Protein AF-A4RWF0-F1 (afdb_monomer_lite)

Sequence (351 aa):
MNAHFIAEAVSRDDGLDPRQSLPMLMEFSRNVYDTAQE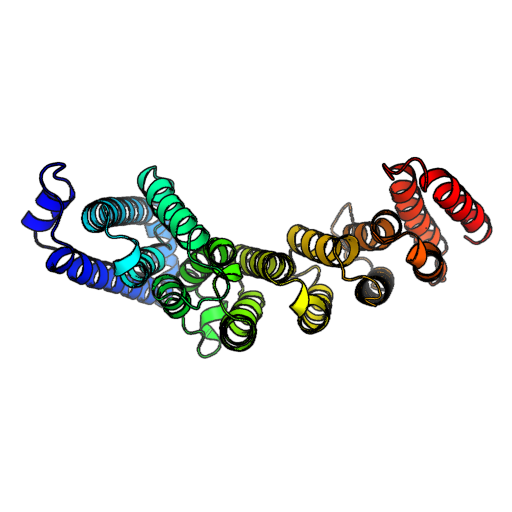LAASECAGWTDTLDNSVVRAARANIYDFALITLKNALRGRLEAHVGDAMFVLSHLEFARSTSLEYAQVLGALATLLNSLPSSSDAPAAMAFLASLPELAGDAWRGDKILGARMHLILRLLPFALSKFTTPRIIVDVCPYVRRCCDHEAKHVVKAAHVAYVGIFHARPELNGQLFPDYLRMSLERYPASTPLEPLVAAVGLVTKFGEAGSELALFVARELSEKVKNMDAAPPTMSSEDPPVEPLRRLLFQLVTLVDFPLIPVIQDILEDAVLDSSDPFTRARRHETLAYTVMRCPDYARKPMMVDWVMQMNSKL

Structure (mmCIF, N/CA/C/O backbone):
data_AF-A4RWF0-F1
#
_entry.id   AF-A4RWF0-F1
#
loop_
_atom_site.group_PDB
_atom_site.id
_atom_site.type_symbol
_atom_site.label_atom_id
_atom_site.label_alt_id
_atom_site.label_comp_id
_atom_site.label_asym_id
_atom_site.label_entity_id
_atom_site.label_seq_id
_atom_site.pdbx_PDB_ins_code
_atom_site.Cartn_x
_atom_site.Cartn_y
_atom_site.Cartn_z
_atom_site.occupancy
_atom_site.B_iso_or_equiv
_atom_site.auth_seq_id
_atom_site.auth_comp_id
_atom_site.auth_asym_id
_atom_site.auth_atom_id
_atom_site.pdbx_PDB_model_num
ATOM 1 N N . MET A 1 1 ? -27.246 4.134 25.830 1.00 54.12 1 MET A N 1
ATOM 2 C CA . MET A 1 1 ? -26.224 4.397 26.870 1.00 54.12 1 MET A CA 1
ATOM 3 C C . MET A 1 1 ? -26.884 5.054 28.071 1.00 54.12 1 MET A C 1
ATOM 5 O O . MET A 1 1 ? -27.782 5.861 27.873 1.00 54.12 1 MET A O 1
ATOM 9 N N . ASN A 1 2 ? -26.464 4.712 29.290 1.00 63.03 2 ASN A N 1
ATOM 10 C CA . ASN A 1 2 ? -26.948 5.356 30.515 1.00 63.03 2 ASN A CA 1
ATOM 11 C C . ASN A 1 2 ? -26.327 6.766 30.644 1.00 63.03 2 ASN A C 1
ATOM 13 O O . ASN A 1 2 ? -25.132 6.924 30.406 1.00 63.03 2 ASN A O 1
ATOM 17 N N . ALA A 1 3 ? -27.110 7.783 31.019 1.00 58.69 3 ALA A N 1
ATOM 18 C CA . ALA A 1 3 ? -26.632 9.158 31.213 1.00 58.69 3 ALA A CA 1
ATOM 19 C C . ALA A 1 3 ? -25.490 9.253 32.244 1.00 58.69 3 ALA A C 1
ATOM 21 O O . ALA A 1 3 ? -24.599 10.086 32.103 1.00 58.69 3 ALA A O 1
ATOM 22 N N . HIS A 1 4 ? -25.478 8.351 33.228 1.00 57.31 4 HIS A N 1
ATOM 23 C CA . HIS A 1 4 ? -24.397 8.236 34.205 1.00 57.31 4 HIS A CA 1
ATOM 24 C C . HIS A 1 4 ? -23.052 7.869 33.555 1.00 57.31 4 HIS A C 1
ATOM 26 O O . HIS A 1 4 ? -22.050 8.519 33.823 1.00 57.31 4 HIS A O 1
ATOM 32 N N . PHE A 1 5 ? -23.054 6.922 32.611 1.00 61.38 5 PHE A N 1
ATOM 33 C CA . PHE A 1 5 ? -21.858 6.516 31.865 1.00 61.38 5 PHE A CA 1
ATOM 34 C C . PHE A 1 5 ? -21.297 7.654 31.004 1.00 61.38 5 PHE A C 1
ATOM 36 O O . PHE A 1 5 ? -20.090 7.839 30.913 1.00 61.38 5 PHE A O 1
ATOM 43 N N . ILE A 1 6 ? -22.178 8.449 30.389 1.00 64.00 6 ILE A N 1
ATOM 44 C CA . ILE A 1 6 ? -21.774 9.620 29.599 1.00 64.00 6 ILE A CA 1
ATOM 45 C C . ILE A 1 6 ? -21.130 10.676 30.507 1.00 64.00 6 ILE A C 1
ATOM 47 O O . ILE A 1 6 ? -20.107 11.252 30.145 1.00 64.00 6 ILE A O 1
ATOM 51 N N . ALA A 1 7 ? -21.698 10.906 31.694 1.00 60.44 7 ALA A N 1
ATOM 52 C CA . ALA A 1 7 ? -21.148 11.838 32.672 1.00 60.44 7 ALA A CA 1
ATOM 53 C C . ALA A 1 7 ? -19.778 11.381 33.207 1.00 60.44 7 ALA A C 1
ATOM 55 O O . ALA A 1 7 ? -18.863 12.197 33.285 1.00 60.44 7 ALA A O 1
ATOM 56 N N . GLU A 1 8 ? -19.601 10.090 33.500 1.00 63.09 8 GLU A N 1
ATOM 57 C CA . GLU A 1 8 ? -18.313 9.521 33.927 1.00 63.09 8 GLU A CA 1
ATOM 58 C C . GLU A 1 8 ? -17.267 9.497 32.804 1.00 63.09 8 GLU A C 1
ATOM 60 O O . GLU A 1 8 ? -16.093 9.746 33.048 1.00 63.09 8 GLU A O 1
ATOM 65 N N . ALA A 1 9 ? -17.667 9.257 31.555 1.00 60.50 9 ALA A N 1
ATOM 66 C CA . ALA A 1 9 ? -16.738 9.262 30.427 1.00 60.50 9 ALA A CA 1
ATOM 67 C C . ALA A 1 9 ? -16.171 10.651 30.108 1.00 60.50 9 ALA A C 1
ATOM 69 O O . ALA A 1 9 ? -15.030 10.765 29.651 1.00 60.50 9 ALA A O 1
ATOM 70 N N . VAL A 1 10 ? -16.962 11.699 30.353 1.00 62.75 10 VAL A N 1
ATOM 71 C CA . VAL A 1 10 ? -16.575 13.105 30.152 1.00 62.75 10 VAL A CA 1
ATOM 72 C C . VAL A 1 10 ? -15.931 13.702 31.413 1.00 62.75 10 VAL A C 1
ATOM 74 O O . VAL A 1 10 ? -15.168 14.669 31.318 1.00 62.75 10 VAL A O 1
ATOM 77 N N . SER A 1 11 ? -16.188 13.112 32.584 1.00 60.22 11 SER A N 1
ATOM 78 C CA . SER A 1 11 ? -15.495 13.410 33.836 1.00 60.22 11 SER A CA 1
ATOM 79 C C . SER A 1 11 ? -13.989 13.182 33.677 1.00 60.22 11 SER A C 1
ATOM 81 O O . SER A 1 11 ? -13.536 12.136 33.218 1.00 60.22 11 SER A O 1
ATOM 83 N N . ARG A 1 12 ? -13.184 14.185 34.044 1.00 56.16 12 ARG A N 1
ATOM 84 C CA . ARG A 1 12 ? -11.718 14.051 34.134 1.00 56.16 12 ARG A CA 1
ATOM 85 C C . ARG A 1 12 ? -11.269 13.416 35.456 1.00 56.16 12 ARG A C 1
ATOM 87 O O . ARG A 1 12 ? -10.069 13.182 35.612 1.00 56.16 12 ARG A O 1
ATOM 94 N N . ASP A 1 13 ? -12.211 13.160 36.361 1.00 52.38 13 ASP A N 1
ATOM 95 C CA . ASP A 1 13 ? -11.983 12.561 37.670 1.00 52.38 13 ASP A CA 1
ATOM 96 C C . ASP A 1 13 ? -12.231 11.051 37.608 1.00 52.38 13 ASP A C 1
ATOM 98 O O . ASP A 1 13 ? -13.265 10.611 37.109 1.00 52.38 13 ASP A O 1
ATOM 102 N N . ASP A 1 14 ? -11.240 10.310 38.114 1.00 55.34 14 ASP A N 1
ATOM 103 C CA . ASP A 1 14 ? -11.127 8.855 38.249 1.00 55.34 14 ASP A CA 1
ATOM 104 C C . ASP A 1 14 ? -11.286 8.012 36.967 1.00 55.34 14 ASP A C 1
ATOM 106 O O . ASP A 1 14 ? -12.270 8.041 36.236 1.00 55.34 14 ASP A O 1
ATOM 110 N N . GLY A 1 15 ? -10.242 7.236 36.654 1.00 60.69 15 GLY A N 1
ATOM 111 C CA 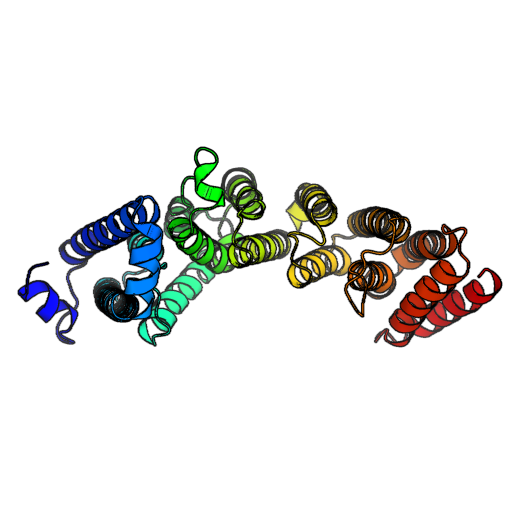. GLY A 1 15 ? -10.168 6.451 35.424 1.00 60.69 15 GLY A CA 1
ATOM 112 C C . GLY A 1 15 ? -11.278 5.407 35.347 1.00 60.69 15 GLY A C 1
ATOM 113 O O . GLY A 1 15 ? -11.301 4.490 36.165 1.00 60.69 15 GLY A O 1
ATOM 114 N N . LEU A 1 16 ? -12.135 5.520 34.326 1.00 71.19 16 LEU A N 1
ATOM 115 C CA . LEU A 1 16 ? -13.157 4.528 33.984 1.00 71.19 16 LEU A CA 1
ATOM 116 C C . LEU A 1 16 ? -12.616 3.095 34.132 1.00 71.19 16 LEU A C 1
ATOM 118 O O . LEU A 1 16 ? -11.546 2.762 33.600 1.00 71.19 16 LEU A O 1
ATOM 122 N N . ASP A 1 17 ? -13.364 2.241 34.835 1.00 77.50 17 ASP A N 1
ATOM 123 C CA . ASP A 1 17 ? -13.051 0.815 34.931 1.00 77.50 17 ASP A CA 1
ATOM 124 C C . ASP A 1 17 ? -13.183 0.183 33.530 1.00 77.50 17 ASP A C 1
ATOM 126 O O . ASP A 1 17 ? -14.288 0.153 32.972 1.00 77.50 17 ASP A O 1
ATOM 130 N N . PRO A 1 18 ? -12.095 -0.334 32.923 1.00 75.19 18 PRO A N 1
ATOM 131 C CA . PRO A 1 18 ? -12.136 -0.953 31.601 1.00 75.19 18 PRO A CA 1
ATOM 132 C C . PRO A 1 18 ? -13.072 -2.150 31.558 1.00 75.19 18 PRO A C 1
ATOM 134 O O . PRO A 1 18 ? -13.682 -2.402 30.524 1.00 75.19 18 PRO A O 1
ATOM 137 N N . ARG A 1 19 ? -13.212 -2.874 32.679 1.00 78.38 19 ARG A N 1
ATOM 138 C CA . ARG A 1 19 ? -14.051 -4.077 32.759 1.00 78.38 19 ARG A CA 1
ATOM 139 C C . ARG A 1 19 ? -15.526 -3.770 32.535 1.00 78.38 19 ARG A C 1
ATOM 141 O O . ARG A 1 19 ? -16.262 -4.654 32.115 1.00 78.38 19 ARG A O 1
ATOM 148 N N . GLN A 1 20 ? -15.942 -2.538 32.807 1.00 81.94 20 GLN A N 1
ATOM 149 C CA . GLN A 1 20 ? -17.312 -2.078 32.600 1.00 81.94 20 GLN A CA 1
ATOM 150 C C . GLN A 1 20 ? -17.423 -1.240 31.324 1.00 81.94 20 GLN A C 1
ATOM 152 O O . GLN A 1 20 ? -18.323 -1.447 30.513 1.00 81.94 20 GLN A O 1
ATOM 157 N N . SER A 1 21 ? -16.474 -0.326 31.111 1.00 83.19 21 SER A N 1
ATOM 158 C CA . SER A 1 21 ? -16.543 0.650 30.022 1.00 83.19 21 SER A CA 1
ATOM 159 C C . SER A 1 21 ? -16.225 0.080 28.639 1.00 83.19 21 SER A C 1
ATOM 161 O O . SER A 1 21 ? -16.908 0.445 27.682 1.00 83.19 21 SER A O 1
ATOM 163 N N . LEU A 1 22 ? -15.246 -0.826 28.502 1.00 87.94 22 LEU A N 1
ATOM 164 C CA . LEU A 1 22 ? -14.882 -1.383 27.193 1.00 87.94 22 LEU A CA 1
ATOM 165 C C . LEU A 1 22 ? -15.998 -2.254 26.594 1.00 87.94 22 LEU A C 1
ATOM 167 O O . LEU A 1 22 ? -16.346 -2.002 25.442 1.00 87.94 22 LEU A O 1
ATOM 171 N N . PRO A 1 23 ? -16.635 -3.192 27.328 1.00 90.81 23 PRO A N 1
ATOM 172 C CA . PRO A 1 23 ? -17.747 -3.968 26.776 1.00 90.81 23 PRO A CA 1
ATOM 173 C C . PRO A 1 23 ? -18.909 -3.090 26.297 1.00 90.81 23 PRO A C 1
ATOM 175 O O . PRO A 1 23 ? -19.413 -3.292 25.193 1.00 90.81 23 PRO A O 1
ATOM 178 N N . MET A 1 24 ? -19.285 -2.071 27.081 1.00 87.81 24 MET A N 1
ATOM 179 C CA . MET A 1 24 ? -20.331 -1.117 26.693 1.00 87.81 24 MET A CA 1
ATOM 180 C C . MET A 1 24 ? -19.950 -0.338 25.432 1.00 87.81 24 MET A C 1
ATOM 182 O O . MET A 1 24 ? -20.788 -0.114 24.559 1.00 87.81 24 MET A O 1
ATOM 186 N N . LEU A 1 25 ? -18.687 0.076 25.325 1.00 90.50 25 LEU A N 1
ATOM 187 C CA . LEU A 1 25 ? -18.201 0.827 24.176 1.00 90.50 25 LEU A CA 1
ATOM 188 C C . LEU A 1 25 ? -18.106 -0.040 22.912 1.00 90.50 25 LEU A C 1
ATOM 190 O O . LEU A 1 25 ? -18.381 0.453 21.821 1.00 90.50 25 LEU A O 1
ATOM 194 N N . MET A 1 26 ? -17.765 -1.322 23.051 1.00 92.94 26 MET A N 1
ATOM 195 C CA . MET A 1 26 ? -17.778 -2.295 21.956 1.00 92.94 26 MET A CA 1
ATOM 196 C C . MET A 1 26 ? -19.200 -2.593 21.468 1.00 92.94 26 MET A C 1
ATOM 198 O O . MET A 1 26 ? -19.439 -2.668 20.267 1.00 92.94 26 MET A O 1
ATOM 202 N N . GLU A 1 27 ? -20.163 -2.750 22.376 1.00 92.75 27 GLU A N 1
ATOM 203 C CA . GLU A 1 27 ? -21.570 -2.911 21.995 1.00 92.75 27 GLU A CA 1
ATOM 204 C C . GLU A 1 27 ? -22.087 -1.659 21.276 1.00 92.75 27 GLU A C 1
ATOM 206 O O . GLU A 1 27 ? -22.710 -1.747 20.218 1.00 92.75 27 GLU A O 1
ATOM 211 N N . PHE A 1 28 ? -21.761 -0.479 21.808 1.00 90.75 28 PHE A N 1
ATOM 212 C CA . PHE A 1 28 ? -22.093 0.793 21.182 1.00 90.75 28 PHE A CA 1
ATOM 213 C C . PHE A 1 28 ? -21.500 0.920 19.772 1.00 90.75 28 PHE A C 1
ATOM 215 O O . PHE A 1 28 ? -22.230 1.245 18.836 1.00 90.75 28 PHE A O 1
ATOM 222 N N . SER A 1 29 ? -20.203 0.645 19.602 1.00 92.50 29 SER A N 1
ATOM 223 C CA . SER A 1 29 ? -19.538 0.761 18.302 1.00 92.50 29 SER A CA 1
ATOM 224 C C . SER A 1 29 ? -20.084 -0.230 17.278 1.00 92.50 29 SER A C 1
ATOM 226 O O . SER A 1 29 ? -20.274 0.148 16.122 1.00 92.50 29 SER A O 1
ATOM 228 N N . ARG A 1 30 ? -20.413 -1.457 17.702 1.00 94.38 30 ARG A N 1
ATOM 229 C CA . ARG A 1 30 ? -21.086 -2.453 16.861 1.00 94.38 30 ARG A CA 1
ATOM 230 C C . ARG A 1 30 ? -22.447 -1.956 16.385 1.00 94.38 30 ARG A C 1
ATOM 232 O O . ARG A 1 30 ? -22.674 -1.911 15.186 1.00 94.38 30 ARG A O 1
ATOM 239 N N . ASN A 1 31 ? -23.306 -1.500 17.295 1.00 91.19 31 ASN A N 1
ATOM 240 C CA . ASN A 1 31 ? -24.644 -1.024 16.933 1.00 91.19 31 ASN A CA 1
ATOM 241 C C . ASN A 1 31 ? -24.587 0.156 15.949 1.00 91.19 31 ASN A C 1
ATOM 243 O O . ASN A 1 31 ? -25.370 0.220 15.001 1.00 91.19 31 ASN A O 1
ATOM 247 N N . VAL A 1 32 ? -23.645 1.084 16.150 1.00 89.56 32 VAL A N 1
ATOM 248 C CA . VAL A 1 32 ? -23.427 2.220 15.240 1.00 89.56 32 VAL A CA 1
ATOM 249 C C . VAL A 1 32 ? -22.948 1.749 13.862 1.00 89.56 32 VAL A C 1
ATOM 251 O O . VAL A 1 32 ? -23.418 2.268 12.848 1.00 89.56 32 VAL A O 1
ATOM 254 N N . TYR A 1 33 ? -22.044 0.770 13.818 1.00 91.56 33 TYR A N 1
ATOM 255 C CA . TYR A 1 33 ? -21.554 0.175 12.578 1.00 91.56 33 TYR A CA 1
ATOM 256 C C . TYR A 1 33 ? -22.657 -0.563 11.812 1.00 91.56 33 TYR A C 1
ATOM 258 O O . TYR A 1 33 ? -22.850 -0.293 10.628 1.00 91.56 33 TYR A O 1
ATOM 266 N N . ASP A 1 34 ? -23.406 -1.438 12.484 1.00 91.12 34 ASP A N 1
ATOM 267 C CA . ASP A 1 34 ? -24.480 -2.234 11.879 1.00 91.12 34 ASP A CA 1
ATOM 268 C C . ASP A 1 34 ? -25.581 -1.319 11.328 1.00 91.12 34 ASP A C 1
ATOM 270 O O . ASP A 1 34 ? -25.998 -1.461 10.182 1.00 91.12 34 ASP A O 1
ATOM 274 N N . THR A 1 35 ? -25.947 -0.273 12.078 1.00 87.81 35 THR A N 1
ATOM 275 C CA . THR A 1 35 ? -26.882 0.757 11.596 1.00 87.81 35 THR A CA 1
ATOM 276 C C . THR A 1 35 ? -26.350 1.454 10.338 1.00 87.81 35 THR A C 1
ATOM 278 O O . THR A 1 35 ? -27.098 1.717 9.399 1.00 87.81 35 THR A O 1
ATOM 281 N N . ALA A 1 36 ? -25.055 1.785 10.289 1.00 86.75 36 ALA A N 1
ATOM 282 C CA . ALA A 1 36 ? -24.465 2.430 9.117 1.00 86.75 36 ALA A CA 1
ATOM 283 C C . ALA A 1 36 ? -24.435 1.503 7.892 1.00 86.75 36 ALA A C 1
ATOM 285 O O . ALA A 1 36 ? -24.678 1.972 6.779 1.00 86.75 36 ALA A O 1
ATOM 286 N N . GLN A 1 37 ? -24.177 0.212 8.102 1.00 87.25 37 GLN A N 1
ATOM 287 C CA . GLN A 1 37 ? -24.236 -0.827 7.074 1.00 87.25 37 GLN A CA 1
ATOM 288 C C . GLN A 1 37 ? -25.649 -0.992 6.509 1.00 87.25 37 GLN A C 1
ATOM 290 O O . GLN A 1 37 ? -25.837 -0.935 5.295 1.00 87.25 37 GLN A O 1
ATOM 295 N N . GLU A 1 38 ? -26.658 -1.108 7.374 1.00 85.69 38 GLU A N 1
ATOM 296 C CA . GLU A 1 38 ? -28.062 -1.219 6.962 1.00 85.69 38 GLU A CA 1
ATOM 297 C C . GLU A 1 38 ? -28.516 -0.004 6.147 1.00 85.69 38 GLU A C 1
ATOM 299 O O . GLU A 1 38 ? -29.129 -0.149 5.088 1.00 85.69 38 GLU A O 1
ATOM 304 N N . LEU A 1 39 ? -28.166 1.204 6.600 1.00 82.00 39 LEU A N 1
ATOM 305 C CA . LEU A 1 39 ? -28.493 2.434 5.880 1.00 82.00 39 LEU A CA 1
ATOM 306 C C . LEU A 1 39 ? -27.828 2.478 4.499 1.00 82.00 39 LEU A C 1
ATOM 308 O O . LEU A 1 39 ? -28.476 2.886 3.534 1.00 82.00 39 LEU A O 1
ATOM 312 N N . ALA A 1 40 ? -26.573 2.029 4.393 1.00 79.38 40 ALA A N 1
ATOM 313 C CA . ALA A 1 40 ? -25.837 1.976 3.131 1.00 79.38 40 ALA A CA 1
ATOM 314 C C . ALA A 1 40 ? -26.376 0.913 2.157 1.00 79.38 40 ALA A C 1
ATOM 316 O O . ALA A 1 40 ? -26.304 1.114 0.946 1.00 79.38 40 ALA A O 1
ATOM 317 N N . ALA A 1 41 ? -26.922 -0.192 2.671 1.00 77.00 41 ALA A N 1
ATOM 318 C CA . ALA A 1 41 ? -27.497 -1.277 1.875 1.00 77.00 41 ALA A CA 1
ATOM 319 C C . ALA A 1 41 ? -28.963 -1.036 1.459 1.00 77.00 41 ALA A C 1
ATOM 321 O O . ALA A 1 41 ? -29.475 -1.729 0.580 1.00 77.00 41 ALA A O 1
ATOM 322 N N . SER A 1 42 ? -29.656 -0.087 2.094 1.00 66.88 42 SER A N 1
ATOM 323 C CA . SER A 1 42 ? -31.085 0.155 1.870 1.00 66.88 42 SER A CA 1
ATOM 324 C C . SER A 1 42 ? -31.395 0.875 0.548 1.00 66.88 42 SER A C 1
ATOM 326 O O . SER A 1 42 ? -30.610 1.684 0.054 1.00 66.88 42 SER A O 1
ATOM 328 N N . GLU A 1 43 ? -32.614 0.685 0.029 1.00 62.81 43 GLU A N 1
ATOM 329 C CA . GLU A 1 43 ? -33.167 1.462 -1.101 1.00 62.81 43 GLU A CA 1
ATOM 330 C C . GLU A 1 43 ? -33.183 2.985 -0.834 1.00 62.81 43 GLU A C 1
ATOM 332 O O . GLU A 1 43 ? -33.283 3.793 -1.759 1.00 62.81 43 GLU A O 1
ATOM 337 N N . CYS A 1 44 ? -33.033 3.394 0.431 1.00 59.69 44 CYS A N 1
ATOM 338 C CA . CYS A 1 44 ? -32.976 4.784 0.871 1.00 59.69 44 CYS A CA 1
ATOM 339 C C . CYS A 1 44 ? -31.583 5.430 0.739 1.00 59.69 44 CYS A C 1
ATOM 341 O O . CYS A 1 44 ? -31.456 6.604 1.098 1.00 59.69 44 CYS A O 1
ATOM 343 N N . ALA A 1 45 ? -30.572 4.725 0.206 1.00 66.25 45 ALA A N 1
ATOM 344 C CA . ALA A 1 45 ? -29.184 5.194 0.081 1.00 66.25 45 ALA A CA 1
ATOM 345 C C . ALA A 1 45 ? -29.062 6.633 -0.475 1.00 66.25 45 ALA A C 1
ATOM 347 O O . ALA A 1 45 ? -28.306 7.458 0.045 1.00 66.25 45 ALA A O 1
ATOM 348 N N . GLY A 1 46 ? -29.871 6.980 -1.485 1.00 64.94 46 GLY A N 1
ATOM 349 C CA . GLY A 1 46 ? -29.867 8.319 -2.089 1.00 64.94 46 GLY A CA 1
ATOM 350 C C . GLY A 1 46 ? -30.395 9.433 -1.171 1.00 64.94 46 GLY A C 1
ATOM 351 O O . GLY A 1 46 ? -29.880 10.555 -1.182 1.00 64.94 46 GLY A O 1
ATOM 352 N N . TRP A 1 47 ? -31.394 9.146 -0.329 1.00 62.19 47 TRP A N 1
ATOM 353 C CA . TRP A 1 47 ? -31.896 10.126 0.641 1.00 62.19 47 TRP A CA 1
ATOM 354 C C . TRP A 1 47 ? -30.982 10.218 1.866 1.00 62.19 47 TRP A C 1
ATOM 356 O O . TRP A 1 47 ? -30.739 11.319 2.366 1.00 62.19 47 TRP A O 1
ATOM 366 N N . THR A 1 48 ? -30.393 9.097 2.295 1.00 60.88 48 THR A N 1
ATOM 367 C CA . THR A 1 48 ? -29.383 9.089 3.360 1.00 60.88 48 THR A CA 1
ATOM 368 C C . THR A 1 48 ? -28.137 9.871 2.975 1.00 60.88 48 THR A C 1
ATOM 370 O O . THR A 1 48 ? -27.658 10.617 3.816 1.00 60.88 48 THR A O 1
ATOM 373 N N . ASP A 1 49 ? -27.667 9.819 1.724 1.00 66.12 49 ASP A N 1
ATOM 374 C CA . ASP A 1 49 ? -26.541 10.653 1.265 1.00 66.12 49 ASP A CA 1
ATOM 375 C C . ASP A 1 49 ? -26.860 12.157 1.377 1.00 66.12 49 ASP A C 1
ATOM 377 O O . ASP A 1 49 ? -26.000 12.978 1.712 1.00 66.12 49 ASP A O 1
ATOM 381 N N . THR A 1 50 ? -28.120 12.532 1.149 1.00 61.12 50 THR A N 1
ATOM 382 C CA . THR A 1 50 ? -28.584 13.922 1.270 1.00 61.12 50 THR A CA 1
ATOM 383 C C . THR A 1 50 ? -28.639 14.366 2.739 1.00 61.12 50 THR A C 1
ATOM 385 O O . THR A 1 50 ? -28.128 15.433 3.082 1.00 61.12 50 THR A O 1
ATOM 388 N N . LEU A 1 51 ? -29.182 13.521 3.623 1.00 61.34 51 LEU A N 1
ATOM 389 C CA . LEU A 1 51 ? -29.216 13.722 5.082 1.00 61.34 51 LEU A CA 1
ATOM 390 C C . LEU A 1 51 ? -27.820 13.707 5.730 1.00 61.34 51 LEU A C 1
ATOM 392 O O . LEU A 1 51 ? -27.565 14.440 6.694 1.00 61.34 51 LEU A O 1
ATOM 396 N N . ASP A 1 52 ? -26.909 12.893 5.197 1.00 65.81 52 ASP A N 1
ATOM 397 C CA . ASP A 1 52 ? -25.522 12.789 5.651 1.00 65.81 52 ASP A CA 1
ATOM 398 C C . ASP A 1 52 ? -24.759 14.084 5.413 1.00 65.81 52 ASP A C 1
ATOM 400 O O . ASP A 1 52 ? -24.008 14.530 6.279 1.00 65.81 52 ASP A O 1
ATOM 404 N N . ASN A 1 53 ? -25.035 14.768 4.304 1.00 61.12 53 ASN A N 1
ATOM 405 C CA . ASN A 1 53 ? -24.431 16.062 4.017 1.00 61.12 53 ASN A CA 1
ATOM 406 C C . ASN A 1 53 ? -24.962 17.214 4.888 1.00 61.12 53 ASN A C 1
ATOM 408 O O . ASN A 1 53 ? -24.231 18.187 5.072 1.00 61.12 53 ASN A O 1
ATOM 412 N N . SER A 1 54 ? -26.181 17.128 5.437 1.00 60.97 54 SER A N 1
ATOM 413 C CA . SER A 1 54 ? -26.814 18.248 6.152 1.00 60.97 54 SER A CA 1
ATOM 414 C C . SER A 1 54 ? -26.775 18.159 7.682 1.00 60.97 54 SER A C 1
ATOM 416 O O . SER A 1 54 ? -26.670 19.195 8.333 1.00 60.97 54 SER A O 1
ATOM 418 N N . VAL A 1 55 ? -26.895 16.964 8.279 1.00 64.06 55 VAL A N 1
ATOM 419 C CA . VAL A 1 55 ? -27.049 16.808 9.748 1.00 64.06 55 VAL A CA 1
ATOM 420 C C . VAL A 1 55 ? -26.311 15.582 10.291 1.00 64.06 55 VAL A C 1
ATOM 422 O O . VAL A 1 55 ? -25.664 15.656 11.3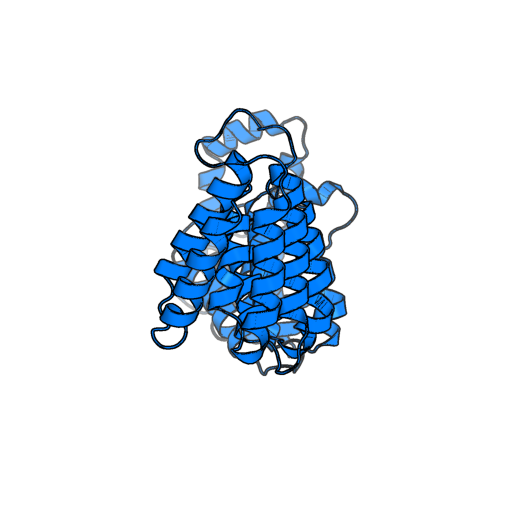39 1.00 64.06 55 VAL A O 1
ATOM 425 N N . VAL A 1 56 ? -26.372 14.448 9.588 1.00 69.38 56 VAL A N 1
ATOM 426 C CA . VAL A 1 56 ? -25.923 13.162 10.147 1.00 69.38 56 VAL A CA 1
ATOM 427 C C . VAL A 1 56 ? -24.395 13.083 10.263 1.00 69.38 56 VAL A C 1
ATOM 429 O O . VAL A 1 56 ? -23.901 12.541 11.251 1.00 69.38 56 VAL A O 1
ATOM 432 N N . ARG A 1 57 ? -23.623 13.721 9.371 1.00 69.94 57 ARG A N 1
ATOM 433 C CA . ARG A 1 57 ? -22.151 13.769 9.477 1.00 69.94 57 ARG A CA 1
ATOM 434 C C . ARG A 1 57 ? -21.655 14.469 10.745 1.00 69.94 57 ARG A C 1
ATOM 436 O O . ARG A 1 57 ? -20.722 13.982 11.377 1.00 69.94 57 ARG A O 1
ATOM 443 N N . ALA A 1 58 ? -22.284 15.575 11.148 1.00 72.12 58 ALA A N 1
ATOM 444 C CA . ALA A 1 58 ? -21.913 16.283 12.377 1.00 72.12 58 ALA A CA 1
ATOM 445 C C . ALA A 1 58 ? -22.242 15.449 13.627 1.00 72.12 58 ALA A C 1
ATOM 447 O O . ALA A 1 58 ? -21.437 15.361 14.552 1.00 72.12 58 ALA A O 1
ATOM 448 N N . ALA A 1 59 ? -23.396 14.774 13.631 1.00 75.19 59 ALA A N 1
ATOM 449 C CA . ALA A 1 59 ? -23.765 13.858 14.707 1.00 75.19 59 ALA A CA 1
ATOM 450 C C . ALA A 1 59 ? -22.810 12.651 14.796 1.00 75.19 59 ALA A C 1
ATOM 452 O O . ALA A 1 59 ? -22.393 12.284 15.893 1.00 75.19 59 ALA A O 1
ATOM 453 N N . ARG A 1 60 ? -22.413 12.076 13.651 1.00 78.88 60 ARG A N 1
ATOM 454 C CA . ARG A 1 60 ? -21.427 10.986 13.558 1.00 78.88 60 ARG A CA 1
ATOM 455 C C . ARG A 1 60 ? -20.067 11.392 14.123 1.00 78.88 60 ARG A C 1
ATOM 457 O O . ARG A 1 60 ? -19.512 10.644 14.918 1.00 78.88 60 ARG A O 1
ATOM 464 N N . ALA A 1 61 ? -19.580 12.587 13.788 1.00 79.50 61 ALA A N 1
ATOM 465 C CA . ALA A 1 61 ? -18.334 13.117 14.341 1.00 79.50 61 ALA A CA 1
ATOM 466 C C . ALA A 1 61 ? -18.394 13.256 15.874 1.00 79.50 61 ALA A C 1
ATOM 468 O O . ALA A 1 61 ? -17.490 12.797 16.564 1.00 79.50 61 ALA A O 1
ATOM 469 N N . ASN A 1 62 ? -19.493 13.786 16.423 1.00 83.12 62 ASN A N 1
ATOM 470 C CA . ASN A 1 62 ? -19.665 13.894 17.877 1.00 83.12 62 ASN A CA 1
ATOM 471 C C . ASN A 1 62 ? -19.718 12.521 18.567 1.00 83.12 62 ASN A C 1
ATOM 473 O O . ASN A 1 62 ? -19.146 12.342 19.641 1.00 83.12 62 ASN A O 1
ATOM 477 N N . ILE A 1 63 ? -20.395 11.545 17.950 1.00 84.19 63 ILE A N 1
ATOM 478 C CA . ILE A 1 63 ? -20.421 10.150 18.415 1.00 84.19 63 ILE A CA 1
ATOM 479 C C . ILE A 1 63 ? -19.005 9.564 18.429 1.00 84.19 63 ILE A C 1
ATOM 481 O O . ILE A 1 63 ? -18.617 8.907 19.397 1.00 84.19 63 ILE A O 1
ATOM 485 N N . TYR A 1 64 ? -18.235 9.821 17.372 1.00 85.88 64 TYR A N 1
ATOM 486 C CA . TYR A 1 64 ? -16.861 9.362 17.253 1.00 85.88 64 TYR A CA 1
ATOM 487 C C . TYR A 1 64 ? -15.961 9.959 18.336 1.00 85.88 64 TYR A C 1
ATOM 489 O O . TYR A 1 64 ? -15.274 9.223 19.041 1.00 85.88 64 TYR A O 1
ATOM 497 N N . ASP A 1 65 ? -16.021 11.275 18.531 1.00 85.44 65 ASP A N 1
ATOM 498 C CA . ASP A 1 65 ? -15.215 11.970 19.534 1.00 85.44 65 ASP A CA 1
ATOM 499 C C . ASP A 1 65 ? -15.572 11.528 20.957 1.00 85.44 65 ASP A C 1
ATOM 501 O O . ASP A 1 65 ? -14.679 11.261 21.764 1.00 85.44 65 ASP A O 1
ATOM 505 N N . PHE A 1 66 ? -16.861 11.334 21.255 1.00 85.69 66 PHE A N 1
ATOM 506 C CA . PHE A 1 66 ? -17.290 10.750 22.526 1.00 85.69 66 PHE A CA 1
ATOM 507 C C . PHE A 1 66 ? -16.685 9.354 22.748 1.00 85.69 66 PHE A C 1
ATOM 509 O O . PHE A 1 66 ? -16.145 9.068 23.824 1.00 85.69 66 PHE A O 1
ATOM 516 N N . ALA A 1 67 ? -16.737 8.488 21.732 1.00 88.12 67 ALA A N 1
ATOM 517 C CA . ALA A 1 67 ? -16.173 7.147 21.818 1.00 88.12 67 ALA A CA 1
ATOM 518 C C . ALA A 1 67 ? -14.652 7.183 22.030 1.00 88.12 67 ALA A C 1
ATOM 520 O O . ALA A 1 67 ? -14.139 6.434 22.859 1.00 88.12 67 ALA A O 1
ATOM 521 N N . LEU A 1 68 ? -13.935 8.083 21.352 1.00 88.50 68 LEU A N 1
ATOM 522 C CA . LEU A 1 68 ? -12.489 8.250 21.503 1.00 88.50 68 LEU A CA 1
ATOM 523 C C . LEU A 1 68 ? -12.087 8.731 22.898 1.00 88.50 68 LEU A C 1
ATOM 525 O O . LEU A 1 68 ? -11.134 8.197 23.468 1.00 88.50 68 LEU A O 1
ATOM 529 N N . ILE A 1 69 ? -12.802 9.709 23.462 1.00 86.75 69 ILE A N 1
ATOM 530 C CA . ILE A 1 69 ? -12.558 10.203 24.827 1.00 86.75 69 ILE A CA 1
ATOM 531 C C . ILE A 1 69 ? -12.751 9.064 25.830 1.00 86.75 69 ILE A C 1
ATOM 533 O O . ILE A 1 69 ? -11.866 8.797 26.647 1.00 86.75 69 ILE A O 1
ATOM 537 N N . THR A 1 70 ? -13.873 8.350 25.713 1.00 85.06 70 THR A N 1
ATOM 538 C CA . THR A 1 70 ? -14.205 7.205 26.569 1.00 85.06 70 THR A CA 1
ATOM 539 C C . THR A 1 70 ? -13.134 6.120 26.467 1.00 85.06 70 THR A C 1
ATOM 541 O O . THR A 1 70 ? -12.619 5.650 27.483 1.00 85.06 70 THR A O 1
ATOM 544 N N . LEU A 1 71 ? -12.741 5.768 25.239 1.00 87.94 71 LEU A N 1
ATOM 545 C CA . LEU A 1 71 ? -11.727 4.757 24.965 1.00 87.94 71 LEU A CA 1
ATOM 546 C C . LEU A 1 71 ? -10.376 5.149 25.569 1.00 87.94 71 LEU A C 1
ATOM 548 O O . LEU A 1 71 ? -9.751 4.363 26.276 1.00 87.94 71 LEU A O 1
ATOM 552 N N . LYS A 1 72 ? -9.932 6.385 25.337 1.00 87.50 72 LYS A N 1
ATOM 553 C CA . LYS A 1 72 ? -8.675 6.911 25.876 1.00 87.50 72 LYS A CA 1
ATOM 554 C C . LYS A 1 72 ? -8.650 6.864 27.406 1.00 87.50 72 LYS A C 1
ATOM 556 O O . LYS A 1 72 ? -7.632 6.473 27.981 1.00 87.50 72 LYS A O 1
ATOM 561 N N . ASN A 1 73 ? -9.747 7.246 28.058 1.00 84.56 73 ASN A N 1
ATOM 562 C CA . ASN A 1 73 ? -9.856 7.230 29.516 1.00 84.56 73 ASN A CA 1
ATOM 563 C C . ASN A 1 73 ? -9.832 5.796 30.067 1.00 84.56 73 ASN A C 1
ATOM 565 O O . ASN A 1 73 ? -9.087 5.523 31.011 1.00 84.56 73 ASN A O 1
ATOM 569 N N . ALA A 1 74 ? -10.545 4.862 29.430 1.00 84.38 74 ALA A N 1
ATOM 570 C CA . ALA A 1 74 ? -10.516 3.447 29.795 1.00 84.38 74 ALA A CA 1
ATOM 571 C C . ALA A 1 74 ? -9.107 2.837 29.629 1.00 84.38 74 ALA A C 1
ATOM 573 O O . ALA A 1 74 ? -8.607 2.139 30.512 1.00 84.38 74 ALA A O 1
ATOM 574 N N . LEU A 1 75 ? -8.403 3.152 28.540 1.00 85.94 75 LEU A N 1
ATOM 575 C CA . LEU A 1 75 ? -7.118 2.530 28.194 1.00 85.94 75 LEU A CA 1
ATOM 576 C C . LEU A 1 75 ? -5.891 3.135 28.891 1.00 85.94 75 LEU A C 1
ATOM 578 O O . LEU A 1 75 ? -4.775 2.653 28.675 1.00 85.94 75 LEU A O 1
ATOM 582 N N . ARG A 1 76 ? -6.047 4.175 29.719 1.00 84.56 76 ARG A N 1
ATOM 583 C CA . ARG A 1 76 ? -4.925 4.894 30.344 1.00 84.56 76 ARG A CA 1
ATOM 584 C C . ARG A 1 76 ? -3.987 3.931 31.094 1.00 84.56 76 ARG A C 1
ATOM 586 O O . ARG A 1 76 ? -4.370 3.334 32.095 1.00 84.56 76 ARG A O 1
ATOM 593 N N . GLY A 1 77 ? -2.763 3.770 30.579 1.00 82.44 77 GLY A N 1
ATOM 594 C CA . GLY A 1 77 ? -1.731 2.873 31.128 1.00 82.44 77 GLY A CA 1
ATOM 595 C C . GLY A 1 77 ? -1.961 1.370 30.904 1.00 82.44 77 GLY A C 1
ATOM 596 O O . GLY A 1 77 ? -1.205 0.563 31.432 1.00 82.44 77 GLY A O 1
ATOM 597 N N . ARG A 1 78 ? -2.994 0.983 30.146 1.00 88.94 78 ARG A N 1
ATOM 598 C CA . ARG A 1 78 ? -3.448 -0.412 29.973 1.00 88.94 78 ARG A CA 1
ATOM 599 C C . ARG A 1 78 ? -3.628 -0.816 28.506 1.00 88.94 78 ARG A C 1
ATOM 601 O O . ARG A 1 78 ? -4.186 -1.872 28.227 1.00 88.94 78 ARG A O 1
ATOM 608 N N . LEU A 1 79 ? -3.159 0.015 27.572 1.00 90.06 79 LEU A N 1
ATOM 609 C CA . LEU A 1 79 ? -3.368 -0.170 26.133 1.00 90.06 79 LEU A CA 1
ATOM 610 C C . LEU A 1 79 ? -2.892 -1.539 25.632 1.00 90.06 79 LEU A C 1
ATOM 612 O O . LEU A 1 79 ? -3.605 -2.175 24.870 1.00 90.06 79 LEU A O 1
ATOM 616 N N . GLU A 1 80 ? -1.730 -2.012 26.089 1.00 91.31 80 GLU A N 1
ATOM 617 C CA . GLU A 1 80 ? -1.158 -3.293 25.651 1.00 91.31 80 GLU A CA 1
ATOM 618 C C . GLU A 1 80 ? -2.058 -4.496 25.960 1.00 91.31 80 GLU A C 1
ATOM 620 O O . GLU A 1 80 ? -2.227 -5.374 25.117 1.00 91.31 80 GLU A O 1
ATOM 625 N N . ALA A 1 81 ? -2.702 -4.502 27.128 1.00 91.50 81 ALA A N 1
ATOM 626 C CA . ALA A 1 81 ? -3.615 -5.572 27.528 1.00 91.50 81 ALA A CA 1
ATOM 627 C C . ALA A 1 81 ? -4.948 -5.550 26.755 1.00 91.50 81 ALA A C 1
ATOM 629 O O . ALA A 1 81 ? -5.645 -6.559 26.714 1.00 91.50 81 ALA A O 1
ATOM 630 N N . HIS A 1 82 ? -5.291 -4.415 26.141 1.00 93.19 82 HIS A N 1
ATOM 631 C CA . HIS A 1 82 ? -6.594 -4.152 25.527 1.00 93.19 82 HIS A CA 1
ATOM 632 C C . HIS A 1 82 ? -6.480 -3.700 24.063 1.00 93.19 82 HIS A C 1
ATOM 634 O O . HIS A 1 82 ? -7.358 -3.004 23.553 1.00 93.19 82 HIS A O 1
ATOM 640 N N . VAL A 1 83 ? -5.407 -4.087 23.359 1.00 93.94 83 VAL A N 1
ATOM 641 C CA . VAL A 1 83 ? -5.219 -3.723 21.941 1.00 93.94 83 VAL A CA 1
ATOM 642 C C . VAL A 1 83 ? -6.382 -4.210 21.085 1.00 93.94 83 VAL A C 1
ATOM 644 O O . VAL A 1 83 ? -6.871 -3.450 20.257 1.00 93.94 83 VAL A O 1
ATOM 647 N N . GLY A 1 84 ? -6.854 -5.442 21.303 1.00 94.00 84 GLY A N 1
ATOM 648 C CA . GLY A 1 84 ? -7.992 -5.997 20.564 1.00 94.00 84 GLY A CA 1
ATOM 649 C C . GLY A 1 84 ? -9.266 -5.170 20.750 1.00 94.00 84 GLY A C 1
ATOM 650 O O . GLY A 1 84 ? -9.892 -4.783 19.767 1.00 94.00 84 GLY A O 1
ATOM 651 N N . ASP A 1 85 ? -9.599 -4.814 21.993 1.00 94.25 85 ASP A N 1
ATOM 652 C CA . ASP A 1 85 ? -10.777 -3.995 22.313 1.00 94.25 85 ASP A CA 1
ATOM 653 C C . ASP A 1 85 ? -10.662 -2.592 21.698 1.00 94.25 85 ASP A C 1
ATOM 655 O O . ASP A 1 85 ? -11.610 -2.075 21.101 1.00 94.25 85 ASP A O 1
ATOM 659 N N . ALA A 1 86 ? -9.472 -1.987 21.784 1.00 93.56 86 ALA A N 1
ATOM 660 C CA . ALA A 1 86 ? -9.188 -0.683 21.195 1.00 93.56 86 ALA A CA 1
ATOM 661 C C . ALA A 1 86 ? -9.341 -0.702 19.669 1.00 93.56 86 ALA A C 1
ATOM 663 O O . ALA A 1 86 ? -10.024 0.151 19.100 1.00 93.56 86 ALA A O 1
ATOM 664 N N . MET A 1 87 ? -8.746 -1.697 19.008 1.00 95.31 87 MET A N 1
ATOM 665 C CA . MET A 1 87 ? -8.851 -1.886 17.562 1.00 95.31 87 MET A CA 1
ATOM 666 C C . MET A 1 87 ? -10.286 -2.180 17.130 1.00 95.31 87 MET A C 1
ATOM 668 O O . MET A 1 87 ? -10.728 -1.665 16.098 1.00 95.31 87 MET A O 1
ATOM 672 N N . PHE A 1 88 ? -11.035 -2.951 17.921 1.00 95.25 88 PHE A N 1
ATOM 673 C CA . PHE A 1 88 ? -12.448 -3.207 17.680 1.00 95.25 88 PHE A CA 1
ATOM 674 C C . PHE A 1 88 ? -13.233 -1.894 17.672 1.00 95.25 88 PHE A C 1
ATOM 676 O O . PHE A 1 88 ? -13.855 -1.571 16.661 1.00 95.25 88 PHE A O 1
ATOM 683 N N . VAL A 1 89 ? -13.165 -1.103 18.746 1.00 93.69 89 VAL A N 1
ATOM 684 C CA . VAL A 1 89 ? -13.915 0.158 18.856 1.00 93.69 89 VAL A CA 1
ATOM 685 C C . VAL A 1 89 ? -13.534 1.137 17.746 1.00 93.69 89 VAL A C 1
ATOM 687 O O . VAL A 1 89 ? -14.419 1.669 17.077 1.00 93.69 89 VAL A O 1
ATOM 690 N N . LEU A 1 90 ? -12.235 1.351 17.524 1.00 93.31 90 LEU A N 1
ATOM 691 C CA . LEU A 1 90 ? -11.753 2.319 16.537 1.00 93.31 90 LEU A CA 1
ATOM 692 C C . LEU A 1 90 ? -12.149 1.940 15.119 1.00 93.31 90 LEU A C 1
ATOM 694 O O . LEU A 1 90 ? -12.679 2.771 14.390 1.00 93.31 90 LEU A O 1
ATOM 698 N N . SER A 1 91 ? -11.922 0.684 14.730 1.00 94.00 91 SER A N 1
ATOM 699 C CA . SER A 1 91 ? -12.239 0.255 13.372 1.00 94.00 91 SER A CA 1
ATOM 700 C C . SER A 1 91 ? -13.739 0.373 13.099 1.00 94.00 91 SER A C 1
ATOM 702 O O . SER A 1 91 ? -14.114 0.991 12.104 1.00 94.00 91 SER A O 1
ATOM 704 N N . HIS A 1 92 ? -14.607 -0.114 13.992 1.00 93.50 92 HIS A N 1
ATOM 705 C CA . HIS A 1 92 ? -16.063 -0.073 13.791 1.00 93.50 92 HIS A CA 1
ATOM 706 C C . HIS A 1 92 ? -16.631 1.348 13.702 1.00 93.50 92 HIS A C 1
ATOM 708 O O . HIS A 1 92 ? -17.724 1.529 13.177 1.00 93.50 92 HIS A O 1
ATOM 714 N N . LEU A 1 93 ? -15.891 2.362 14.148 1.00 92.31 93 LEU A N 1
ATOM 715 C CA . LEU A 1 93 ? -16.315 3.753 14.054 1.00 92.31 93 LEU A CA 1
ATOM 716 C C . LEU A 1 93 ? -15.500 4.593 13.054 1.00 92.31 93 LEU A C 1
ATOM 718 O O . LEU A 1 93 ? -15.816 5.763 12.861 1.00 92.31 93 LEU A O 1
ATOM 722 N N . GLU A 1 94 ? -14.501 4.030 12.365 1.00 92.69 94 GLU A N 1
ATOM 723 C CA . GLU A 1 94 ? -13.612 4.790 11.464 1.00 92.69 94 GLU A CA 1
ATOM 724 C C . GLU A 1 94 ? -14.377 5.465 10.309 1.00 92.69 94 GLU A C 1
ATOM 726 O O . GLU A 1 94 ? -13.970 6.518 9.819 1.00 92.69 94 GLU A O 1
ATOM 731 N N . PHE A 1 95 ? -15.520 4.914 9.884 1.00 89.69 95 PHE A N 1
ATOM 732 C CA . PHE A 1 95 ? -16.372 5.545 8.866 1.00 89.69 95 PHE A CA 1
ATOM 733 C C . PHE A 1 95 ? -16.922 6.912 9.318 1.00 89.69 95 PHE A C 1
ATOM 735 O O . PHE A 1 95 ? -17.201 7.774 8.487 1.00 89.69 95 PHE A O 1
ATOM 742 N N . ALA A 1 96 ? -17.063 7.110 10.631 1.00 87.56 96 ALA A N 1
ATOM 743 C CA . ALA A 1 96 ? -17.538 8.332 11.269 1.00 87.56 96 ALA A CA 1
ATOM 744 C C . ALA A 1 96 ? -16.391 9.273 11.679 1.00 87.56 96 ALA A C 1
ATOM 746 O O . ALA A 1 96 ? -16.642 10.267 12.363 1.00 87.56 96 ALA A O 1
ATOM 747 N N . ARG A 1 97 ? -15.145 8.969 11.281 1.00 85.31 97 ARG A N 1
ATOM 748 C CA . ARG A 1 97 ? -13.956 9.681 11.757 1.00 85.31 97 ARG A CA 1
ATOM 749 C C . ARG A 1 97 ? -14.062 11.196 11.584 1.00 85.31 97 ARG A C 1
ATOM 751 O O . ARG A 1 97 ? -14.370 11.705 10.504 1.00 85.31 97 ARG A O 1
ATOM 758 N N . SER A 1 98 ? -13.697 11.907 12.639 1.00 80.44 98 SER A N 1
ATOM 759 C CA . SER A 1 98 ? -13.428 13.340 12.636 1.00 80.44 98 SER A CA 1
ATOM 760 C C . SER A 1 98 ? -11.924 13.572 12.798 1.00 80.44 98 SER A C 1
ATOM 762 O O . SER A 1 98 ? -11.189 12.753 13.356 1.00 80.44 98 SER A O 1
ATOM 764 N N . THR A 1 99 ? -11.424 14.690 12.276 1.00 79.62 99 THR A N 1
ATOM 765 C CA . THR A 1 99 ? -10.047 15.121 12.540 1.00 79.62 99 THR A CA 1
ATOM 766 C C . THR A 1 99 ? -9.994 15.826 13.894 1.00 79.62 99 THR A C 1
ATOM 768 O O . THR A 1 99 ? -9.995 17.055 13.947 1.00 79.62 99 THR A O 1
ATOM 771 N N . SER A 1 100 ? -9.985 15.050 14.978 1.00 84.12 100 SER A N 1
ATOM 772 C CA . SER A 1 100 ? -9.868 15.544 16.354 1.00 84.12 100 SER A CA 1
ATOM 773 C C . SER A 1 100 ? -8.490 15.266 16.962 1.00 84.12 100 SER A C 1
ATOM 775 O O . SER A 1 100 ? -7.716 14.429 16.481 1.00 84.12 100 SER A O 1
ATOM 777 N N . LEU A 1 101 ? -8.163 15.996 18.033 1.00 85.88 101 LEU A N 1
ATOM 778 C CA . LEU A 1 101 ? -6.929 15.783 18.792 1.00 85.88 101 LEU A CA 1
ATOM 779 C C . LEU A 1 101 ? -6.921 14.385 19.425 1.00 85.88 101 LEU A C 1
ATOM 781 O O . LEU A 1 101 ? -5.892 13.710 19.447 1.00 85.88 101 LEU A O 1
ATOM 785 N N . GLU A 1 102 ? -8.076 13.946 19.907 1.00 86.00 102 GLU A N 1
ATOM 786 C CA . GLU A 1 102 ? -8.307 12.646 20.521 1.00 86.00 102 GLU A CA 1
ATOM 787 C C . GLU A 1 102 ? -8.004 11.515 19.538 1.00 86.00 102 GLU A C 1
ATOM 789 O O . GLU A 1 102 ? -7.284 10.580 19.895 1.00 86.00 102 GLU A O 1
ATOM 794 N N . TYR A 1 103 ? -8.462 11.634 18.287 1.00 88.12 103 TYR A N 1
ATOM 795 C CA . TYR A 1 103 ? -8.166 10.656 17.240 1.00 88.12 103 TYR A CA 1
ATOM 796 C C . TYR A 1 103 ? -6.658 10.519 17.019 1.00 88.12 103 TYR A C 1
ATOM 798 O O . TYR A 1 103 ? -6.118 9.411 17.036 1.00 88.12 103 TYR A O 1
ATOM 806 N N . ALA A 1 104 ? -5.959 11.649 16.868 1.00 89.12 104 ALA A N 1
ATOM 807 C CA . ALA A 1 104 ? -4.513 11.656 16.667 1.00 89.12 104 ALA A CA 1
ATOM 808 C C . ALA A 1 104 ? -3.759 11.037 17.856 1.00 89.12 104 ALA A C 1
ATOM 810 O O . ALA A 1 104 ? -2.806 10.282 17.658 1.00 89.12 104 ALA A O 1
ATOM 811 N N . GLN A 1 105 ? -4.199 11.313 19.087 1.00 89.56 105 GLN A N 1
ATOM 812 C CA . GLN A 1 105 ? -3.594 10.764 20.301 1.00 89.56 105 GLN A CA 1
ATOM 813 C C . GLN A 1 105 ? -3.788 9.251 20.418 1.00 89.56 105 GLN A C 1
ATOM 815 O O . GLN A 1 105 ? -2.824 8.542 20.705 1.00 89.56 105 GLN A O 1
ATOM 820 N N . VAL A 1 106 ? -5.003 8.745 20.187 1.00 90.00 106 VAL A N 1
ATOM 821 C CA . VAL A 1 106 ? -5.285 7.304 20.275 1.00 90.00 106 VAL A CA 1
ATOM 822 C C . VAL A 1 106 ? -4.544 6.543 19.176 1.00 90.00 106 VAL A C 1
ATOM 824 O O . VAL A 1 106 ? -3.877 5.546 19.459 1.00 90.00 106 VAL A O 1
ATOM 827 N N . LEU A 1 107 ? -4.583 7.044 17.938 1.00 91.69 107 LEU A N 1
ATOM 828 C CA . LEU A 1 107 ? -3.878 6.424 16.818 1.00 91.69 107 LEU A CA 1
ATOM 829 C C . LEU A 1 107 ? -2.357 6.439 17.027 1.00 91.69 107 LEU A C 1
ATOM 831 O O . LEU A 1 107 ? -1.687 5.436 16.785 1.00 91.69 107 LEU A O 1
ATOM 835 N N . GLY A 1 108 ? -1.815 7.557 17.517 1.00 93.06 108 GLY A N 1
ATOM 836 C CA . GLY A 1 108 ? -0.398 7.692 17.846 1.00 93.06 108 GLY A CA 1
ATOM 837 C C . GLY A 1 108 ? 0.041 6.753 18.970 1.00 93.06 108 GLY A C 1
ATOM 838 O O . GLY A 1 108 ? 1.109 6.148 18.875 1.00 93.06 108 GLY A O 1
ATOM 839 N N . ALA A 1 109 ? -0.788 6.573 20.003 1.00 93.19 109 ALA A N 1
ATOM 840 C CA . ALA A 1 109 ? -0.512 5.637 21.091 1.00 93.19 109 ALA A CA 1
ATOM 841 C C . ALA A 1 109 ? -0.483 4.181 20.602 1.00 93.19 109 ALA A C 1
ATOM 843 O O . ALA A 1 109 ? 0.433 3.441 20.958 1.00 93.19 109 ALA A O 1
ATOM 844 N N . LEU A 1 110 ? -1.426 3.786 19.738 1.00 94.62 110 LEU A N 1
ATOM 845 C CA . LEU A 1 110 ? -1.443 2.455 19.123 1.00 94.62 110 LEU A CA 1
ATOM 846 C C . LEU A 1 110 ? -0.233 2.218 18.222 1.00 94.62 110 LEU A C 1
ATOM 848 O O . LEU A 1 110 ? 0.433 1.197 18.361 1.00 94.62 110 LEU A O 1
ATOM 852 N N . ALA A 1 111 ? 0.090 3.164 17.339 1.00 95.38 111 ALA A N 1
ATOM 853 C CA . ALA A 1 111 ? 1.265 3.058 16.477 1.00 95.38 111 ALA A CA 1
ATOM 854 C C . ALA A 1 111 ? 2.562 2.955 17.298 1.00 95.38 111 ALA A C 1
ATOM 856 O O . ALA A 1 111 ? 3.416 2.119 17.003 1.00 95.38 111 ALA A O 1
ATOM 857 N N . THR A 1 112 ? 2.686 3.758 18.360 1.00 95.75 112 THR A N 1
ATOM 858 C CA . THR A 1 112 ? 3.838 3.722 19.276 1.00 95.75 112 THR A CA 1
ATOM 859 C C . THR A 1 112 ? 3.948 2.370 19.970 1.00 95.75 112 THR A C 1
ATOM 861 O O . THR A 1 112 ? 5.027 1.780 19.965 1.00 95.75 112 THR A O 1
ATOM 864 N N . LEU A 1 113 ? 2.838 1.859 20.513 1.00 95.31 113 LEU A N 1
ATOM 865 C CA . LEU A 1 113 ? 2.799 0.552 21.162 1.00 95.31 113 LEU A CA 1
ATOM 866 C C . LEU A 1 113 ? 3.202 -0.560 20.192 1.00 95.31 113 LEU A C 1
ATOM 868 O O . LEU A 1 113 ? 4.120 -1.318 20.494 1.00 95.31 113 LEU A O 1
ATOM 872 N N . LEU A 1 114 ? 2.547 -0.646 19.028 1.00 95.31 114 LEU A N 1
ATOM 873 C CA . LEU A 1 114 ? 2.832 -1.675 18.024 1.00 95.31 114 LEU A CA 1
ATOM 874 C C . LEU A 1 114 ? 4.306 -1.646 17.622 1.00 95.31 114 LEU A C 1
ATOM 876 O O . LEU A 1 114 ? 4.945 -2.694 17.570 1.00 95.31 114 LEU A O 1
ATOM 880 N N . ASN A 1 115 ? 4.872 -0.451 17.439 1.00 94.38 115 ASN A N 1
ATOM 881 C CA . ASN A 1 115 ? 6.273 -0.288 17.082 1.00 94.38 115 ASN A CA 1
ATOM 882 C C . ASN A 1 115 ? 7.244 -0.665 18.221 1.00 94.38 115 ASN A C 1
ATOM 884 O O . ASN A 1 115 ? 8.360 -1.107 17.940 1.00 94.38 115 ASN A O 1
ATOM 888 N N . SER A 1 116 ? 6.839 -0.539 19.491 1.00 94.25 116 SER A N 1
ATOM 889 C CA . SER A 1 116 ? 7.677 -0.879 20.653 1.00 94.25 116 SER A CA 1
ATOM 890 C C . SER A 1 116 ? 7.681 -2.362 21.026 1.00 94.25 116 SER A C 1
ATOM 892 O O . SER A 1 116 ? 8.529 -2.776 21.814 1.00 94.25 116 SER A O 1
ATOM 894 N N . LEU A 1 117 ? 6.764 -3.170 20.482 1.00 94.38 117 LEU A N 1
ATOM 895 C CA . LEU A 1 117 ? 6.715 -4.606 20.775 1.00 94.38 117 LEU A CA 1
ATOM 896 C C . LEU A 1 117 ? 8.005 -5.327 20.325 1.00 94.38 117 LEU A C 1
ATOM 898 O O . LEU A 1 117 ? 8.689 -4.862 19.403 1.00 94.38 117 LEU A O 1
ATOM 902 N N . PRO A 1 118 ? 8.346 -6.485 20.918 1.00 92.25 118 PRO A N 1
ATOM 903 C CA . PRO A 1 118 ? 9.493 -7.274 20.481 1.00 92.25 118 PRO A CA 1
ATOM 904 C C . PRO A 1 118 ? 9.312 -7.790 19.047 1.00 92.25 118 PRO A C 1
ATOM 906 O O . PRO A 1 118 ? 8.247 -8.290 18.675 1.00 92.25 118 PRO A O 1
ATOM 909 N N . SER A 1 119 ? 10.358 -7.680 18.230 1.00 92.00 119 SER A N 1
ATOM 910 C CA . SER A 1 119 ? 10.330 -8.122 16.832 1.00 92.00 119 SER A CA 1
ATOM 911 C C . SER A 1 119 ? 10.261 -9.647 16.708 1.00 92.00 119 SER A C 1
ATOM 913 O O . SER A 1 119 ? 10.853 -10.357 17.517 1.00 92.00 119 SER A O 1
ATOM 915 N N . SER A 1 120 ? 9.575 -10.139 15.670 1.00 89.81 120 SER A N 1
ATOM 916 C CA . SER A 1 120 ? 9.436 -11.573 15.343 1.00 89.81 120 SER A CA 1
ATOM 917 C C . SER A 1 120 ? 9.035 -12.461 16.530 1.00 89.81 120 SER A C 1
ATOM 919 O O . SER A 1 120 ? 9.500 -13.593 16.649 1.00 89.81 120 SER A O 1
ATOM 921 N N . SER A 1 121 ? 8.200 -11.936 17.427 1.00 89.50 121 SER A N 1
ATOM 922 C CA . SER A 1 121 ? 7.847 -12.597 18.688 1.00 89.50 121 SER A CA 1
ATOM 923 C C . SER A 1 121 ? 6.403 -13.082 18.743 1.00 89.50 121 SER A C 1
ATOM 925 O O . SER A 1 121 ? 6.058 -13.809 19.670 1.00 89.50 121 SER A O 1
ATOM 927 N N . ASP A 1 122 ? 5.560 -12.659 17.792 1.00 92.69 122 ASP A N 1
ATOM 928 C CA . ASP A 1 122 ? 4.110 -12.874 17.836 1.00 92.69 122 ASP A CA 1
ATOM 929 C C . ASP A 1 122 ? 3.523 -12.498 19.212 1.00 92.69 122 ASP A C 1
ATOM 931 O O . ASP A 1 122 ? 2.666 -13.189 19.765 1.00 92.69 122 ASP A O 1
ATOM 935 N N . ALA A 1 123 ? 4.016 -11.389 19.786 1.00 93.25 123 ALA A N 1
ATOM 936 C CA . ALA A 1 123 ? 3.578 -10.897 21.087 1.00 93.25 123 ALA A CA 1
ATOM 937 C C . ALA A 1 123 ? 2.041 -10.782 21.151 1.00 93.25 123 ALA A C 1
ATOM 939 O O . ALA A 1 123 ? 1.422 -10.387 20.156 1.00 93.25 123 ALA A O 1
ATOM 940 N N . PRO A 1 124 ? 1.405 -11.039 22.313 1.00 95.06 124 PRO A N 1
ATOM 941 C CA . PRO A 1 124 ? -0.055 -11.058 22.431 1.00 95.06 124 PRO A CA 1
ATOM 942 C C . PRO A 1 124 ? -0.747 -9.809 21.871 1.00 95.06 124 PRO A C 1
ATOM 944 O O . PRO A 1 124 ? -1.744 -9.923 21.165 1.00 95.06 124 PRO A O 1
ATOM 947 N N . ALA A 1 125 ? -0.181 -8.622 22.107 1.00 94.50 125 ALA A N 1
ATOM 948 C CA . ALA A 1 125 ? -0.687 -7.361 21.568 1.00 94.50 125 ALA A CA 1
ATOM 949 C C . ALA A 1 125 ? -0.601 -7.276 20.030 1.00 94.50 125 ALA A C 1
ATOM 951 O O . ALA A 1 125 ? -1.535 -6.796 19.387 1.00 94.50 125 ALA A O 1
ATOM 952 N N . ALA A 1 126 ? 0.481 -7.778 19.424 1.00 95.31 126 ALA A N 1
ATOM 953 C CA . ALA A 1 126 ? 0.611 -7.851 17.968 1.00 95.31 126 ALA A CA 1
ATOM 954 C C . ALA A 1 126 ? -0.411 -8.836 17.385 1.00 95.31 126 ALA A C 1
ATOM 956 O O . ALA A 1 126 ? -1.081 -8.524 16.402 1.00 95.31 126 ALA A O 1
ATOM 957 N N . MET A 1 127 ? -0.589 -9.994 18.024 1.00 96.75 127 MET A N 1
ATOM 958 C CA . MET A 1 127 ? -1.575 -10.991 17.601 1.00 96.75 127 MET A CA 1
ATOM 959 C C . MET A 1 127 ? -3.015 -10.500 17.772 1.00 96.75 127 MET A C 1
ATOM 961 O O . MET A 1 127 ? -3.851 -10.787 16.921 1.00 96.75 127 MET A O 1
ATOM 965 N N . ALA A 1 128 ? -3.306 -9.707 18.804 1.00 96.25 128 ALA A N 1
ATOM 966 C CA . ALA A 1 128 ? -4.603 -9.052 18.965 1.00 96.25 128 ALA A CA 1
ATOM 967 C C . ALA A 1 128 ? -4.876 -8.038 17.840 1.00 96.25 128 ALA A C 1
ATOM 969 O O . ALA A 1 128 ? -5.989 -7.978 17.312 1.00 96.25 128 ALA A O 1
ATOM 970 N N . PHE A 1 129 ? -3.858 -7.277 17.420 1.00 96.56 129 PHE A N 1
ATOM 971 C CA . PHE A 1 129 ? -3.961 -6.420 16.237 1.00 96.56 129 PHE A CA 1
ATOM 972 C C . PHE A 1 129 ? -4.188 -7.244 14.959 1.00 96.56 129 PHE A C 1
ATOM 974 O O . PHE A 1 129 ? -5.078 -6.912 14.180 1.00 96.56 129 PHE A O 1
ATOM 981 N N . LEU A 1 130 ? -3.458 -8.347 14.765 1.00 96.31 130 LEU A N 1
ATOM 982 C CA . LEU A 1 130 ? -3.642 -9.231 13.608 1.00 96.31 130 LEU A CA 1
ATOM 983 C C . LEU A 1 130 ? -5.052 -9.841 13.566 1.00 96.31 130 LEU A C 1
ATOM 985 O O . LEU A 1 130 ? -5.684 -9.865 12.516 1.00 96.31 130 LEU A O 1
ATOM 989 N N . ALA A 1 131 ? -5.583 -10.260 14.714 1.00 96.31 131 ALA A N 1
ATOM 990 C CA . ALA A 1 131 ? -6.947 -10.772 14.841 1.00 96.31 131 ALA A CA 1
ATOM 991 C C . ALA A 1 131 ? -8.029 -9.708 14.574 1.00 96.31 131 ALA A C 1
ATOM 993 O O . ALA A 1 131 ? -9.197 -10.048 14.419 1.00 96.31 131 ALA A O 1
ATOM 994 N N . SER A 1 132 ? -7.655 -8.425 14.512 1.00 95.56 132 SER A N 1
ATOM 995 C CA . SER A 1 132 ? -8.574 -7.333 14.180 1.00 95.56 132 SER A CA 1
ATOM 996 C C . SER A 1 132 ? -8.764 -7.147 12.670 1.00 95.56 132 SER A C 1
ATOM 998 O O . SER A 1 132 ? -9.577 -6.310 12.272 1.00 95.56 132 SER A O 1
ATOM 1000 N N . LEU A 1 133 ? -8.028 -7.889 11.828 1.00 95.50 133 LEU A N 1
ATOM 1001 C CA . LEU A 1 133 ? -8.225 -7.879 10.379 1.00 95.50 133 LEU A CA 1
ATOM 1002 C C . LEU A 1 133 ? -9.679 -8.272 10.047 1.00 95.50 133 LEU A C 1
ATOM 1004 O O . LEU A 1 133 ? -10.137 -9.321 10.501 1.00 95.50 133 LEU A O 1
ATOM 1008 N N . PRO A 1 134 ? -10.424 -7.465 9.270 1.00 93.69 134 PRO A N 1
ATOM 1009 C CA . PRO A 1 134 ? -11.788 -7.791 8.898 1.00 93.69 134 PRO A CA 1
ATOM 1010 C C . PRO A 1 134 ? -11.824 -9.017 7.989 1.00 93.69 134 PRO A C 1
ATOM 1012 O O . PRO A 1 134 ? -10.979 -9.186 7.107 1.00 93.69 134 PRO A O 1
ATOM 1015 N N . GLU A 1 135 ? -12.847 -9.844 8.165 1.00 91.44 135 GLU A N 1
ATOM 1016 C CA . GLU A 1 135 ? -13.109 -10.957 7.265 1.00 91.44 135 GLU A CA 1
ATOM 1017 C C . GLU A 1 135 ? -13.628 -10.437 5.915 1.00 91.44 135 GLU A C 1
ATOM 1019 O O . GLU A 1 135 ? -14.592 -9.675 5.852 1.00 91.44 135 GLU A O 1
ATOM 1024 N N . LEU A 1 136 ? -12.976 -10.850 4.825 1.00 93.44 136 LEU A N 1
ATOM 1025 C CA . LEU A 1 136 ? -13.337 -10.468 3.457 1.00 93.44 136 LEU A CA 1
ATOM 1026 C C . LEU A 1 136 ? -14.025 -11.654 2.764 1.00 93.44 136 LEU A C 1
ATOM 1028 O O . LEU A 1 136 ? -13.389 -12.420 2.027 1.00 93.44 136 LEU A O 1
ATOM 1032 N N . ALA A 1 137 ? -15.310 -11.849 3.061 1.00 86.56 137 ALA A N 1
ATOM 1033 C CA . ALA A 1 137 ? -16.126 -12.935 2.519 1.00 86.56 137 ALA A CA 1
ATOM 1034 C C . ALA A 1 137 ? -16.962 -12.480 1.309 1.00 86.56 137 ALA A C 1
ATOM 1036 O O . ALA A 1 137 ? -17.508 -11.377 1.288 1.00 86.56 137 ALA A O 1
ATOM 1037 N N . GLY A 1 138 ? -17.076 -13.345 0.295 1.00 88.81 138 GLY A N 1
ATOM 1038 C CA . GLY A 1 138 ? -17.787 -13.039 -0.953 1.00 88.81 138 GLY A CA 1
ATOM 1039 C C . GLY A 1 138 ? -17.145 -11.899 -1.754 1.00 88.81 138 GLY A C 1
ATOM 1040 O O . GLY A 1 138 ? -15.944 -11.659 -1.639 1.00 88.81 138 GLY A O 1
ATOM 1041 N N . ASP A 1 139 ? -17.950 -11.201 -2.561 1.00 88.50 139 ASP A N 1
ATOM 1042 C CA . ASP A 1 139 ? -17.507 -10.053 -3.373 1.00 88.50 139 ASP A CA 1
ATOM 1043 C C . ASP A 1 139 ? -18.089 -8.704 -2.915 1.00 88.50 139 ASP A C 1
ATOM 1045 O O . ASP A 1 139 ? -17.587 -7.658 -3.321 1.00 88.50 139 ASP A O 1
ATOM 1049 N N . ALA A 1 140 ? -19.095 -8.704 -2.031 1.00 88.31 140 ALA A N 1
ATOM 1050 C CA . ALA A 1 140 ? -19.771 -7.483 -1.576 1.00 88.31 140 ALA A CA 1
ATOM 1051 C C . ALA A 1 140 ? -18.822 -6.488 -0.881 1.00 88.31 140 ALA A C 1
ATOM 1053 O O . ALA A 1 140 ? -19.001 -5.277 -0.989 1.00 88.31 140 ALA A O 1
ATOM 1054 N N . TRP A 1 141 ? -17.768 -6.990 -0.229 1.00 93.06 141 TRP A N 1
ATOM 1055 C CA . TRP A 1 141 ? -16.781 -6.162 0.464 1.00 93.06 141 TRP A CA 1
ATOM 1056 C C . TRP A 1 141 ? -16.012 -5.212 -0.468 1.00 93.06 141 TRP A C 1
ATOM 1058 O O . TRP A 1 141 ? -15.470 -4.223 0.012 1.00 93.06 141 TRP A O 1
ATOM 1068 N N . ARG A 1 142 ? -15.944 -5.475 -1.784 1.00 92.62 142 ARG A N 1
ATOM 1069 C CA . ARG A 1 142 ? -15.155 -4.654 -2.723 1.00 92.62 142 ARG A CA 1
ATOM 1070 C C . ARG A 1 142 ? -15.695 -3.230 -2.869 1.00 92.62 142 ARG A C 1
ATOM 1072 O O . ARG A 1 142 ? -14.905 -2.310 -3.074 1.00 92.62 142 ARG A O 1
ATOM 1079 N N . GLY A 1 143 ? -17.015 -3.065 -2.773 1.00 91.06 143 GLY A N 1
ATOM 1080 C CA . GLY A 1 143 ? -17.711 -1.779 -2.895 1.00 91.06 143 GLY A CA 1
ATOM 1081 C C . GLY A 1 143 ? -18.196 -1.201 -1.561 1.00 91.06 143 GLY A C 1
ATOM 1082 O O . GLY A 1 143 ? -18.776 -0.114 -1.528 1.00 91.06 143 GLY A O 1
ATOM 1083 N N . ASP A 1 144 ? -17.973 -1.904 -0.449 1.00 92.25 144 ASP A N 1
ATOM 1084 C CA . ASP A 1 144 ? -18.475 -1.505 0.863 1.00 92.25 144 ASP A CA 1
ATOM 1085 C C . ASP A 1 144 ? -17.657 -0.337 1.437 1.00 92.25 144 ASP A C 1
ATOM 1087 O O . ASP A 1 144 ? -16.513 -0.476 1.872 1.00 92.25 144 ASP A O 1
ATOM 1091 N N . LYS A 1 145 ? -18.268 0.851 1.474 1.00 90.44 145 LYS A N 1
ATOM 1092 C CA . LYS A 1 145 ? -17.624 2.075 1.973 1.00 90.44 145 LYS A CA 1
ATOM 1093 C C . LYS A 1 145 ? -17.338 2.030 3.478 1.00 90.44 145 LYS A C 1
ATOM 1095 O O . LYS A 1 145 ? -16.343 2.610 3.919 1.00 90.44 145 LYS A O 1
ATOM 1100 N N . ILE A 1 146 ? -18.203 1.393 4.266 1.00 91.50 146 ILE A N 1
ATOM 1101 C CA . ILE A 1 146 ? -18.106 1.375 5.731 1.00 91.50 146 ILE A CA 1
ATOM 1102 C C . ILE A 1 146 ? -17.035 0.359 6.153 1.00 91.50 146 ILE A C 1
ATOM 1104 O O . ILE A 1 146 ? -16.153 0.684 6.954 1.00 91.50 146 ILE A O 1
ATOM 1108 N N . LEU A 1 147 ? -17.034 -0.835 5.553 1.00 94.19 147 LEU A N 1
ATOM 1109 C CA . LEU A 1 147 ? -15.951 -1.809 5.713 1.00 94.19 147 LEU A CA 1
ATOM 1110 C C . LEU A 1 147 ? -14.631 -1.280 5.135 1.00 94.19 147 LEU A C 1
ATOM 1112 O O . LEU A 1 147 ? -13.584 -1.429 5.765 1.00 94.19 147 LEU A O 1
ATOM 1116 N N . GLY A 1 148 ? -14.669 -0.577 4.003 1.00 95.75 148 GLY A N 1
ATOM 1117 C CA . GLY A 1 148 ? -13.498 0.075 3.418 1.00 95.75 148 GLY A CA 1
ATOM 1118 C C . GLY A 1 148 ? -12.802 1.037 4.390 1.00 95.75 148 GLY A C 1
ATOM 1119 O O . GLY A 1 148 ? -11.571 1.055 4.462 1.00 95.75 148 GLY A O 1
ATOM 1120 N N . ALA A 1 149 ? -13.558 1.771 5.218 1.00 94.44 149 ALA A N 1
ATOM 1121 C CA . ALA A 1 149 ? -12.985 2.612 6.272 1.00 94.44 149 ALA A CA 1
ATOM 1122 C C . ALA A 1 149 ? -12.218 1.781 7.322 1.00 94.44 149 ALA A C 1
ATOM 1124 O O . ALA A 1 149 ? -11.081 2.122 7.661 1.00 94.44 149 ALA A O 1
ATOM 1125 N N . ARG A 1 150 ? -12.778 0.645 7.765 1.00 94.88 150 ARG A N 1
ATOM 1126 C CA . ARG A 1 150 ? -12.103 -0.307 8.674 1.00 94.88 150 ARG A CA 1
ATOM 1127 C C . ARG A 1 150 ? -10.805 -0.833 8.081 1.00 94.88 150 ARG A C 1
ATOM 1129 O O . ARG A 1 150 ? -9.762 -0.797 8.736 1.00 94.88 150 ARG A O 1
ATOM 1136 N N . MET A 1 151 ? -10.868 -1.293 6.833 1.00 97.38 151 MET A N 1
ATOM 1137 C CA . MET A 1 151 ? -9.712 -1.814 6.106 1.00 97.38 151 MET A CA 1
ATOM 1138 C C . MET A 1 151 ? -8.617 -0.750 6.005 1.00 97.38 151 MET A C 1
ATOM 1140 O O . MET A 1 151 ? -7.452 -1.033 6.282 1.00 97.38 151 MET A O 1
ATOM 1144 N N . HIS A 1 152 ? -8.989 0.489 5.677 1.00 96.94 152 HIS A N 1
ATOM 1145 C CA . HIS A 1 152 ? -8.062 1.608 5.552 1.00 96.94 152 HIS A CA 1
ATOM 1146 C C . HIS A 1 152 ? -7.327 1.928 6.863 1.00 96.94 152 HIS A C 1
ATOM 1148 O O . HIS A 1 152 ? -6.109 2.122 6.837 1.00 96.94 152 HIS A O 1
ATOM 1154 N N . LEU A 1 153 ? -8.021 1.954 8.008 1.00 96.06 153 LEU A N 1
ATOM 1155 C CA . LEU A 1 153 ? -7.379 2.153 9.315 1.00 96.06 153 LEU A CA 1
ATOM 1156 C C . LEU A 1 153 ? -6.335 1.068 9.596 1.00 96.06 153 LEU A C 1
ATOM 1158 O O . LEU A 1 153 ? -5.203 1.374 9.974 1.00 96.06 153 LEU A O 1
ATOM 1162 N N . ILE A 1 154 ? -6.706 -0.194 9.388 1.00 96.75 154 ILE A N 1
ATOM 1163 C CA . ILE A 1 154 ? -5.840 -1.329 9.712 1.00 96.75 154 ILE A CA 1
ATOM 1164 C C . ILE A 1 154 ? -4.618 -1.359 8.795 1.00 96.75 154 ILE A C 1
ATOM 1166 O O . ILE A 1 154 ? -3.499 -1.496 9.284 1.00 96.75 154 ILE A O 1
ATOM 1170 N N . LEU A 1 155 ? -4.795 -1.125 7.491 1.00 97.81 155 LEU A N 1
ATOM 1171 C CA . LEU A 1 155 ? -3.686 -1.022 6.538 1.00 97.81 155 LEU A CA 1
ATOM 1172 C C . LEU A 1 155 ? -2.716 0.117 6.889 1.00 97.81 155 LEU A C 1
ATOM 1174 O O . LEU A 1 155 ? -1.515 -0.025 6.678 1.00 97.81 155 LEU A O 1
ATOM 1178 N N . ARG A 1 156 ? -3.203 1.229 7.459 1.00 95.06 156 ARG A N 1
ATOM 1179 C CA . ARG A 1 156 ? -2.349 2.337 7.927 1.00 95.06 156 ARG A CA 1
ATOM 1180 C C . ARG A 1 156 ? -1.554 1.999 9.186 1.00 95.06 156 ARG A C 1
ATOM 1182 O O . ARG A 1 156 ? -0.467 2.544 9.361 1.00 95.06 156 ARG A O 1
ATOM 1189 N N . LEU A 1 157 ? -2.088 1.149 10.060 1.00 96.25 157 LEU A N 1
ATOM 1190 C CA . LEU A 1 157 ? -1.405 0.718 11.284 1.00 96.25 157 LEU A CA 1
ATOM 1191 C C . LEU A 1 157 ? -0.482 -0.482 11.062 1.00 96.25 157 LEU A C 1
ATOM 1193 O O . LEU A 1 157 ? 0.485 -0.660 11.800 1.00 96.25 157 LEU A O 1
ATOM 1197 N N . LEU A 1 158 ? -0.746 -1.272 10.023 1.00 96.94 158 LEU A N 1
ATOM 1198 C CA . LEU A 1 158 ? -0.004 -2.484 9.713 1.00 96.94 158 LEU A CA 1
ATOM 1199 C C . LEU A 1 158 ? 1.521 -2.265 9.646 1.00 96.94 158 LEU A C 1
ATOM 1201 O O . LEU A 1 158 ? 2.218 -3.034 10.306 1.00 96.94 158 LEU A O 1
ATOM 1205 N N . PRO A 1 159 ? 2.073 -1.215 8.993 1.00 95.25 159 PRO A N 1
ATOM 1206 C CA . PRO A 1 159 ? 3.519 -0.974 8.959 1.00 95.25 159 PRO A CA 1
ATOM 1207 C C . PRO A 1 159 ? 4.212 -0.935 10.327 1.00 95.25 159 PRO A C 1
ATOM 1209 O O . PRO A 1 159 ? 5.366 -1.344 10.431 1.00 95.25 159 PRO A O 1
ATOM 1212 N N . PHE A 1 160 ? 3.517 -0.506 11.385 1.00 95.31 160 PHE A N 1
ATOM 1213 C CA . PHE A 1 160 ? 4.067 -0.459 12.745 1.00 95.31 160 PHE A CA 1
ATOM 1214 C C . PHE A 1 160 ? 4.126 -1.840 13.417 1.00 95.31 160 PHE A C 1
ATOM 1216 O O . PHE A 1 160 ? 4.886 -2.030 14.363 1.00 95.31 160 PHE A O 1
ATOM 1223 N N . ALA A 1 161 ? 3.347 -2.806 12.926 1.00 96.06 161 ALA A N 1
ATOM 1224 C CA . ALA A 1 161 ? 3.260 -4.163 13.462 1.00 96.06 161 ALA A CA 1
ATOM 1225 C C . ALA A 1 161 ? 4.044 -5.203 12.640 1.00 96.06 161 ALA A C 1
ATOM 1227 O O . ALA A 1 161 ? 4.345 -6.278 13.151 1.00 96.06 161 ALA A O 1
ATOM 1228 N N . LEU A 1 162 ? 4.406 -4.912 11.385 1.00 96.25 162 LEU A N 1
ATOM 1229 C CA . LEU A 1 162 ? 4.989 -5.908 10.470 1.00 96.25 162 LEU A CA 1
ATOM 1230 C C . LEU A 1 162 ? 6.272 -6.563 10.989 1.00 96.25 162 LEU A C 1
ATOM 1232 O O . LEU A 1 162 ? 6.431 -7.773 10.861 1.00 96.25 162 LEU A O 1
ATOM 1236 N N . SER A 1 163 ? 7.167 -5.799 11.621 1.00 95.12 163 SER A N 1
ATOM 1237 C CA . SER A 1 163 ? 8.405 -6.352 12.198 1.00 95.12 163 SER A CA 1
ATOM 1238 C C . SER A 1 163 ? 8.159 -7.257 13.412 1.00 95.12 163 SER A C 1
ATOM 1240 O O . SER A 1 163 ? 9.068 -7.960 13.857 1.00 95.12 163 SER A O 1
ATOM 1242 N N . LYS A 1 164 ? 6.941 -7.245 13.968 1.00 94.81 164 LYS A N 1
ATOM 1243 C CA . LYS A 1 164 ? 6.560 -7.960 15.197 1.00 94.81 164 LYS A CA 1
ATOM 1244 C C . LYS A 1 164 ? 6.066 -9.372 14.914 1.00 94.81 164 LYS A C 1
ATOM 1246 O O . LYS A 1 164 ? 6.189 -10.240 15.776 1.00 94.81 164 LYS A O 1
ATOM 1251 N N . PHE A 1 165 ? 5.575 -9.594 13.700 1.00 96.38 165 PHE A N 1
ATOM 1252 C CA . PHE A 1 165 ? 5.095 -10.884 13.235 1.00 96.38 165 PHE A CA 1
ATOM 1253 C C . PHE A 1 165 ? 6.230 -11.793 12.779 1.00 96.38 165 PHE A C 1
ATOM 1255 O O . PHE A 1 165 ? 7.199 -11.350 12.158 1.00 96.38 165 PHE A O 1
ATOM 1262 N N . THR A 1 166 ? 6.083 -13.088 13.028 1.00 95.88 166 THR A N 1
ATOM 1263 C CA . THR A 1 166 ? 6.926 -14.122 12.426 1.00 95.88 166 THR A CA 1
ATOM 1264 C C . THR A 1 166 ? 6.673 -14.238 10.917 1.00 95.88 166 THR A C 1
ATOM 1266 O O . THR A 1 166 ? 5.637 -13.816 10.398 1.00 95.88 166 THR A O 1
ATOM 1269 N N . THR A 1 167 ? 7.633 -14.807 10.175 1.00 95.56 167 THR A N 1
ATOM 1270 C CA . THR A 1 167 ? 7.489 -15.025 8.719 1.00 95.56 167 THR A CA 1
ATOM 1271 C C . THR A 1 167 ? 6.190 -15.740 8.350 1.00 95.56 167 THR A C 1
ATOM 1273 O O . THR A 1 167 ? 5.497 -15.261 7.450 1.00 95.56 167 THR A O 1
ATOM 1276 N N . PRO A 1 168 ? 5.814 -16.851 9.024 1.00 96.06 168 PRO A N 1
ATOM 1277 C CA . PRO A 1 168 ? 4.604 -17.578 8.664 1.00 96.06 168 PRO A CA 1
ATOM 1278 C C . PRO A 1 168 ? 3.349 -16.714 8.789 1.00 96.06 168 PRO A C 1
ATOM 1280 O O . PRO A 1 168 ? 2.496 -16.774 7.912 1.00 96.06 168 PRO A O 1
ATOM 1283 N N . ARG A 1 169 ? 3.262 -15.854 9.813 1.00 96.56 169 ARG A N 1
ATOM 1284 C CA . ARG A 1 169 ? 2.130 -14.931 10.000 1.00 96.56 169 ARG A CA 1
ATOM 1285 C C . ARG A 1 169 ? 2.019 -13.910 8.883 1.00 96.56 169 ARG A C 1
ATOM 1287 O O . ARG A 1 169 ? 0.926 -13.636 8.397 1.00 96.56 169 ARG A O 1
ATOM 1294 N N . ILE A 1 170 ? 3.147 -13.386 8.418 1.00 96.75 170 ILE A N 1
ATOM 1295 C CA . ILE A 1 170 ? 3.140 -12.452 7.292 1.00 96.75 170 ILE A CA 1
ATOM 1296 C C . ILE A 1 170 ? 2.658 -13.152 6.021 1.00 96.75 170 ILE A C 1
ATOM 1298 O O . ILE A 1 170 ? 1.779 -12.633 5.342 1.00 96.75 170 ILE A O 1
ATOM 1302 N N . ILE A 1 171 ? 3.175 -14.346 5.728 1.00 96.75 171 ILE A N 1
ATOM 1303 C CA . ILE A 1 171 ? 2.831 -15.087 4.507 1.00 96.75 171 ILE A CA 1
ATOM 1304 C C . ILE A 1 171 ? 1.377 -15.576 4.518 1.00 96.75 171 ILE A C 1
ATOM 1306 O O . ILE A 1 171 ? 0.701 -15.475 3.497 1.00 96.75 171 ILE A O 1
ATOM 1310 N N . VAL A 1 172 ? 0.907 -16.123 5.641 1.00 96.06 172 VAL A N 1
ATOM 1311 C CA . VAL A 1 172 ? -0.395 -16.804 5.730 1.00 96.06 172 VAL A CA 1
ATOM 1312 C C . VAL A 1 172 ? -1.531 -15.836 6.040 1.00 96.06 172 VAL A C 1
ATOM 1314 O O . VAL A 1 172 ? -2.600 -15.962 5.451 1.00 96.06 172 VAL A O 1
ATOM 1317 N N . ASP A 1 173 ? -1.309 -14.862 6.923 1.00 96.12 173 ASP A N 1
ATOM 1318 C CA . ASP A 1 173 ? -2.384 -14.003 7.426 1.00 96.12 173 ASP A CA 1
ATOM 1319 C C . ASP A 1 173 ? -2.347 -12.615 6.753 1.00 96.12 173 ASP A C 1
ATOM 1321 O O . ASP A 1 173 ? -3.348 -12.138 6.213 1.00 96.12 173 ASP A O 1
ATOM 1325 N N . VAL A 1 174 ? -1.176 -11.966 6.722 1.00 97.38 174 VAL A N 1
ATOM 1326 C CA . VAL A 1 174 ? -1.055 -10.566 6.268 1.00 97.38 174 VAL A CA 1
ATOM 1327 C C . VAL A 1 174 ? -1.080 -10.435 4.744 1.00 97.38 174 VAL A C 1
ATOM 1329 O O . VAL A 1 174 ? -1.857 -9.647 4.205 1.00 97.38 174 VAL A O 1
ATOM 1332 N N . CYS A 1 175 ? -0.233 -11.174 4.027 1.00 97.06 175 CYS A N 1
ATOM 1333 C CA . CYS A 1 175 ? -0.090 -11.046 2.577 1.00 97.06 175 CYS A CA 1
ATOM 1334 C C . CYS A 1 175 ? -1.403 -11.305 1.820 1.00 97.06 175 CYS A C 1
ATOM 1336 O O . CYS A 1 175 ? -1.729 -10.492 0.951 1.00 97.06 175 CYS A O 1
ATOM 1338 N N . PRO A 1 176 ? -2.193 -12.355 2.127 1.00 96.19 176 PRO A N 1
ATOM 1339 C CA . PRO A 1 176 ? -3.459 -12.593 1.440 1.00 96.19 176 PRO A CA 1
ATOM 1340 C C . PRO A 1 176 ? -4.476 -11.483 1.703 1.00 96.19 176 PRO A C 1
ATOM 1342 O O . PRO A 1 176 ? -5.171 -11.060 0.777 1.00 96.19 176 PRO A O 1
ATOM 1345 N N . TYR A 1 177 ? -4.526 -10.967 2.934 1.00 97.75 177 TYR A N 1
ATOM 1346 C CA . TYR A 1 177 ? -5.388 -9.842 3.280 1.00 97.75 177 TYR A CA 1
ATOM 1347 C C . TYR A 1 177 ? -5.004 -8.577 2.499 1.00 97.75 177 TYR A C 1
ATOM 1349 O O . TYR A 1 177 ? -5.848 -7.980 1.831 1.00 97.75 177 TYR A O 1
ATOM 1357 N N . VAL A 1 178 ? -3.723 -8.189 2.518 1.00 98.06 178 VAL A N 1
ATOM 1358 C CA . VAL A 1 178 ? -3.236 -7.002 1.794 1.00 98.06 178 VAL A CA 1
ATOM 1359 C C . VAL A 1 178 ? -3.453 -7.152 0.285 1.00 98.06 178 VAL A C 1
ATOM 1361 O O . VAL A 1 178 ? -3.904 -6.201 -0.352 1.00 98.06 178 VAL A O 1
ATOM 1364 N N . ARG A 1 179 ? -3.216 -8.345 -0.281 1.00 96.88 179 ARG A N 1
ATOM 1365 C CA . ARG A 1 179 ? -3.473 -8.637 -1.700 1.00 96.88 179 ARG A CA 1
ATOM 1366 C C . ARG A 1 179 ? -4.931 -8.404 -2.065 1.00 96.88 179 ARG A C 1
ATOM 1368 O O . ARG A 1 179 ? -5.208 -7.733 -3.053 1.00 96.88 179 ARG A O 1
ATOM 1375 N N . ARG A 1 180 ? -5.858 -8.936 -1.264 1.00 96.00 180 ARG A N 1
ATOM 1376 C CA . ARG A 1 180 ? -7.295 -8.739 -1.483 1.00 96.00 180 ARG A CA 1
ATOM 1377 C C . ARG A 1 180 ? -7.653 -7.262 -1.421 1.00 96.00 180 ARG A C 1
ATOM 1379 O O . ARG A 1 180 ? -8.325 -6.778 -2.316 1.00 96.00 180 ARG A O 1
ATOM 1386 N N . CYS A 1 181 ? -7.125 -6.500 -0.467 1.00 97.06 181 CYS A N 1
ATOM 1387 C CA . CYS A 1 181 ? -7.379 -5.058 -0.391 1.00 97.06 181 CYS A CA 1
ATOM 1388 C C . CYS A 1 181 ? -7.014 -4.275 -1.675 1.00 97.06 181 CYS A C 1
ATOM 1390 O O . CYS A 1 181 ? -7.574 -3.201 -1.899 1.00 97.06 181 CYS A O 1
ATOM 1392 N N . CYS A 1 182 ? -6.131 -4.790 -2.542 1.00 96.88 182 CYS A N 1
ATOM 1393 C CA . CYS A 1 182 ? -5.845 -4.195 -3.854 1.00 96.88 182 CYS A CA 1
ATOM 1394 C C . CYS A 1 182 ? -7.001 -4.323 -4.873 1.00 96.88 182 CYS A C 1
ATOM 1396 O O . CYS A 1 182 ? -6.951 -3.657 -5.907 1.00 96.88 182 CYS A O 1
ATOM 1398 N N . ASP A 1 183 ? -8.013 -5.160 -4.616 1.00 95.25 183 ASP A N 1
ATOM 1399 C CA . ASP A 1 183 ? -9.221 -5.331 -5.449 1.00 95.25 183 ASP A CA 1
ATOM 1400 C C . ASP A 1 183 ? -10.402 -4.449 -5.004 1.00 95.25 183 ASP A C 1
ATOM 1402 O O . ASP A 1 183 ? -11.481 -4.522 -5.590 1.00 95.25 183 ASP A O 1
ATOM 1406 N N . HIS A 1 184 ? -10.224 -3.639 -3.958 1.00 96.75 184 HIS A N 1
ATOM 1407 C CA . HIS A 1 184 ? -11.273 -2.761 -3.448 1.00 96.75 184 HIS A CA 1
ATOM 1408 C C . HIS A 1 184 ? -11.534 -1.580 -4.407 1.00 96.75 184 HIS A C 1
ATOM 1410 O O . HIS A 1 184 ? -10.606 -1.021 -4.991 1.00 96.75 184 HIS A O 1
ATOM 1416 N N . GLU A 1 185 ? -12.781 -1.129 -4.531 1.00 95.31 185 GLU A N 1
ATOM 1417 C CA . GLU A 1 185 ? -13.167 -0.042 -5.448 1.00 95.31 185 GLU A CA 1
ATOM 1418 C C . GLU A 1 185 ? -12.676 1.335 -4.967 1.00 95.31 185 GLU A C 1
ATOM 1420 O O . GLU A 1 185 ? -12.308 2.218 -5.746 1.00 95.31 185 GLU A O 1
ATOM 1425 N N . ALA A 1 186 ? -12.637 1.536 -3.648 1.00 94.69 186 ALA A N 1
ATOM 1426 C CA . ALA A 1 186 ? -12.131 2.766 -3.049 1.00 94.69 186 ALA A CA 1
ATOM 1427 C C . ALA A 1 186 ? -10.601 2.923 -3.191 1.00 94.69 186 ALA A C 1
ATOM 1429 O O . ALA A 1 186 ? -9.813 2.257 -2.517 1.00 94.69 186 ALA A O 1
ATOM 1430 N N . LYS A 1 187 ? -10.177 3.920 -3.980 1.00 95.81 187 LYS A N 1
ATOM 1431 C CA . LYS A 1 187 ? -8.761 4.225 -4.277 1.00 95.81 187 LYS A CA 1
ATOM 1432 C C . LYS A 1 187 ? -7.863 4.399 -3.047 1.00 95.81 187 LYS A C 1
ATOM 1434 O O . LYS A 1 187 ? -6.683 4.065 -3.101 1.00 95.81 187 LYS A O 1
ATOM 1439 N N . HIS A 1 188 ? -8.385 4.937 -1.944 1.00 95.44 188 HIS A N 1
ATOM 1440 C CA . HIS A 1 188 ? -7.593 5.141 -0.727 1.00 95.44 188 HIS A CA 1
ATOM 1441 C C . HIS A 1 188 ? -7.294 3.822 0.010 1.00 95.44 188 HIS A C 1
ATOM 1443 O O . HIS A 1 188 ? -6.220 3.700 0.597 1.00 95.44 188 HIS A O 1
ATOM 1449 N N . VAL A 1 189 ? -8.185 2.824 -0.075 1.00 97.56 189 VAL A N 1
ATOM 1450 C CA . VAL A 1 189 ? -7.948 1.465 0.444 1.00 97.56 189 VAL A CA 1
ATOM 1451 C C . VAL A 1 189 ? -6.860 0.788 -0.380 1.00 97.56 189 VAL A C 1
ATOM 1453 O O . VAL A 1 189 ? -5.866 0.335 0.182 1.00 97.56 189 VAL A O 1
ATOM 1456 N N . VAL A 1 190 ? -6.985 0.827 -1.712 1.00 98.19 190 VAL A N 1
ATOM 1457 C CA . VAL A 1 190 ? -5.966 0.297 -2.633 1.00 98.19 190 VAL A CA 1
ATOM 1458 C C . VAL A 1 190 ? -4.615 0.964 -2.374 1.00 98.19 190 VAL A C 1
ATOM 1460 O O . VAL A 1 190 ? -3.612 0.283 -2.176 1.00 98.19 190 VAL A O 1
ATOM 1463 N N . LYS A 1 191 ? -4.573 2.299 -2.262 1.00 98.19 191 LYS A N 1
ATOM 1464 C CA . LYS A 1 191 ? -3.341 3.025 -1.920 1.00 98.19 191 LYS A CA 1
ATOM 1465 C C . LYS A 1 191 ? -2.728 2.556 -0.604 1.00 98.19 191 LYS A C 1
ATOM 1467 O O . LYS A 1 191 ? -1.526 2.301 -0.571 1.00 98.19 191 LYS A O 1
ATOM 1472 N N . ALA A 1 192 ? -3.524 2.405 0.451 1.00 98.25 192 ALA A N 1
ATOM 1473 C CA . ALA A 1 192 ? -3.028 1.902 1.729 1.00 98.25 192 ALA A CA 1
ATOM 1474 C C . ALA A 1 192 ? -2.534 0.447 1.641 1.00 98.25 192 ALA A C 1
ATOM 1476 O O . ALA A 1 192 ? -1.541 0.117 2.283 1.00 98.25 192 ALA A O 1
ATOM 1477 N N . ALA A 1 193 ? -3.147 -0.397 0.807 1.00 98.38 193 ALA A N 1
ATOM 1478 C CA . ALA A 1 193 ? -2.694 -1.767 0.573 1.00 98.38 193 ALA A CA 1
ATOM 1479 C C . ALA A 1 193 ? -1.318 -1.810 -0.109 1.00 98.38 193 ALA A C 1
ATOM 1481 O O . ALA A 1 193 ? -0.422 -2.520 0.342 1.00 98.38 193 ALA A O 1
ATOM 1482 N N . HIS A 1 194 ? -1.094 -0.981 -1.132 1.00 98.44 194 HIS A N 1
ATOM 1483 C CA . HIS A 1 194 ? 0.235 -0.873 -1.739 1.00 98.44 194 HIS A CA 1
ATOM 1484 C C . HIS A 1 194 ? 1.277 -0.293 -0.767 1.00 98.44 194 HIS A C 1
ATOM 1486 O O . HIS A 1 194 ? 2.417 -0.749 -0.751 1.00 98.44 194 HIS A O 1
ATOM 1492 N N . VAL A 1 195 ? 0.904 0.667 0.088 1.00 98.31 195 VAL A N 1
ATOM 1493 C CA . VAL A 1 195 ? 1.794 1.157 1.159 1.00 98.31 195 VAL A CA 1
ATOM 1494 C C . VAL A 1 195 ? 2.110 0.050 2.171 1.00 98.31 195 VAL A C 1
ATOM 1496 O O . VAL A 1 195 ? 3.252 -0.060 2.613 1.00 98.31 195 VAL A O 1
ATOM 1499 N N . ALA A 1 196 ? 1.145 -0.809 2.504 1.00 98.06 196 ALA A N 1
ATOM 1500 C CA . ALA A 1 196 ? 1.385 -1.970 3.353 1.00 98.06 196 ALA A CA 1
ATOM 1501 C C . ALA A 1 196 ? 2.366 -2.961 2.706 1.00 98.06 196 ALA A C 1
ATOM 1503 O O . ALA A 1 196 ? 3.262 -3.439 3.397 1.00 98.06 196 ALA A O 1
ATOM 1504 N N . TYR A 1 197 ? 2.276 -3.206 1.393 1.00 97.94 197 TYR A N 1
ATOM 1505 C CA . TYR A 1 197 ? 3.284 -3.985 0.660 1.00 97.94 197 TYR A CA 1
ATOM 1506 C C . TYR A 1 197 ? 4.687 -3.384 0.770 1.00 97.94 197 TYR A C 1
ATOM 1508 O O . TYR A 1 197 ? 5.628 -4.105 1.093 1.00 97.94 197 TYR A O 1
ATOM 1516 N N . VAL A 1 198 ? 4.833 -2.067 0.581 1.00 97.75 198 VAL A N 1
ATOM 1517 C CA . VAL A 1 198 ? 6.117 -1.372 0.805 1.00 97.75 198 VAL A CA 1
ATOM 1518 C C . VAL A 1 198 ? 6.619 -1.618 2.231 1.00 97.75 198 VAL A C 1
ATOM 1520 O O . VAL A 1 198 ? 7.795 -1.920 2.428 1.00 97.75 198 VAL A O 1
ATOM 1523 N N . GLY A 1 199 ? 5.724 -1.549 3.220 1.00 96.88 199 GLY A N 1
ATOM 1524 C CA . GLY A 1 199 ? 6.031 -1.882 4.609 1.00 96.88 199 GLY A CA 1
ATOM 1525 C C . GLY A 1 199 ? 6.516 -3.323 4.791 1.00 96.88 199 GLY A C 1
ATOM 1526 O O . GLY A 1 199 ? 7.464 -3.539 5.540 1.00 96.88 199 GLY A O 1
ATOM 1527 N N . ILE A 1 200 ? 5.913 -4.298 4.098 1.00 96.88 200 ILE A N 1
ATOM 1528 C CA . ILE A 1 200 ? 6.308 -5.718 4.165 1.00 96.88 200 ILE A CA 1
ATOM 1529 C C . ILE A 1 200 ? 7.724 -5.877 3.626 1.00 96.88 200 ILE A C 1
ATOM 1531 O O . ILE A 1 200 ? 8.573 -6.432 4.319 1.00 96.88 200 ILE A O 1
ATOM 1535 N N . PHE A 1 201 ? 7.993 -5.332 2.439 1.00 95.94 201 PHE A N 1
ATOM 1536 C CA . PHE A 1 201 ? 9.308 -5.433 1.808 1.00 95.94 201 PHE A CA 1
ATOM 1537 C C . PHE A 1 201 ? 10.407 -4.730 2.611 1.00 95.94 201 PHE A C 1
ATOM 1539 O O . PHE A 1 201 ? 11.569 -5.132 2.571 1.00 95.94 201 PHE A O 1
ATOM 1546 N N . HIS A 1 202 ? 10.047 -3.672 3.344 1.00 94.69 202 HIS A N 1
ATOM 1547 C CA . HIS A 1 202 ? 10.980 -2.949 4.201 1.00 94.69 202 HIS A CA 1
ATOM 1548 C C . HIS A 1 202 ? 11.242 -3.682 5.516 1.00 94.69 202 HIS A C 1
ATOM 1550 O O . HIS A 1 202 ? 12.388 -3.787 5.943 1.00 94.69 202 HIS A O 1
ATOM 1556 N N . ALA A 1 203 ? 10.188 -4.189 6.156 1.00 93.69 203 ALA A N 1
ATOM 1557 C CA . ALA A 1 203 ? 10.298 -4.873 7.436 1.00 93.69 203 ALA A CA 1
ATOM 1558 C C . ALA A 1 203 ? 10.939 -6.259 7.302 1.00 93.69 203 ALA A C 1
ATOM 1560 O O . ALA A 1 203 ? 11.595 -6.691 8.247 1.00 93.69 203 ALA A O 1
ATOM 1561 N N . ARG A 1 204 ? 10.737 -6.942 6.162 1.00 92.88 204 ARG A N 1
ATOM 1562 C CA . ARG A 1 204 ? 11.167 -8.326 5.902 1.00 92.88 204 ARG A CA 1
ATOM 1563 C C . ARG A 1 204 ? 11.908 -8.471 4.562 1.00 92.88 204 ARG A C 1
ATOM 1565 O O . ARG A 1 204 ? 11.366 -9.084 3.635 1.00 92.88 204 ARG A O 1
ATOM 1572 N N . PRO A 1 205 ? 13.125 -7.917 4.425 1.00 92.31 205 PRO A N 1
ATOM 1573 C CA . PRO A 1 205 ? 13.882 -7.985 3.176 1.00 92.31 205 PRO A CA 1
ATOM 1574 C C . PRO A 1 205 ? 14.107 -9.413 2.663 1.00 92.31 205 PRO A C 1
ATOM 1576 O O . PRO A 1 205 ? 14.089 -9.637 1.453 1.00 92.31 205 PRO A O 1
ATOM 1579 N N . GLU A 1 206 ? 14.219 -10.385 3.571 1.00 91.62 206 GLU A N 1
ATOM 1580 C CA . GLU A 1 206 ? 14.409 -11.804 3.261 1.00 91.62 206 GLU A CA 1
ATOM 1581 C C . GLU A 1 206 ? 13.229 -12.425 2.487 1.00 91.62 206 GLU A C 1
ATOM 1583 O O . GLU A 1 206 ? 13.365 -13.483 1.876 1.00 91.62 206 GLU A O 1
ATOM 1588 N N . LEU A 1 207 ? 12.060 -11.771 2.481 1.00 93.12 207 LEU A N 1
ATOM 1589 C CA . LEU A 1 207 ? 10.875 -12.215 1.739 1.00 93.12 207 LEU A CA 1
ATOM 1590 C C . LEU A 1 207 ? 10.742 -11.555 0.367 1.00 93.12 207 LEU A C 1
ATOM 1592 O O . LEU A 1 207 ? 9.865 -11.944 -0.408 1.00 93.12 207 LEU A O 1
ATOM 1596 N N . ASN A 1 208 ? 11.593 -10.583 0.032 1.00 94.81 208 ASN A N 1
ATOM 1597 C CA . ASN A 1 208 ? 11.476 -9.829 -1.216 1.00 94.81 208 ASN A CA 1
ATOM 1598 C C . ASN A 1 208 ? 11.584 -10.743 -2.439 1.00 94.81 208 ASN A C 1
ATOM 1600 O O . ASN A 1 208 ? 10.779 -10.616 -3.359 1.00 94.81 208 ASN A O 1
ATOM 1604 N N . GLY A 1 209 ? 12.510 -11.709 -2.428 1.00 93.25 209 GLY A N 1
ATOM 1605 C CA . GLY A 1 209 ? 12.668 -12.675 -3.522 1.00 93.25 209 GLY A CA 1
ATOM 1606 C C . GLY A 1 209 ? 11.414 -13.516 -3.776 1.00 93.25 209 GLY A C 1
ATOM 1607 O O . GLY A 1 209 ? 11.105 -13.834 -4.920 1.00 93.25 209 GLY A O 1
ATOM 1608 N N . GLN A 1 210 ? 10.664 -13.828 -2.717 1.00 93.75 210 GLN A N 1
ATOM 1609 C CA . GLN A 1 210 ? 9.452 -14.640 -2.791 1.00 93.75 210 GLN A CA 1
ATOM 1610 C C . GLN A 1 210 ? 8.210 -13.812 -3.151 1.00 93.75 210 GLN A C 1
ATOM 1612 O O . GLN A 1 210 ? 7.387 -14.253 -3.946 1.00 93.75 210 GLN A O 1
ATOM 1617 N N . LEU A 1 211 ? 8.040 -12.638 -2.540 1.00 95.88 211 LEU A N 1
ATOM 1618 C CA . LEU A 1 211 ? 6.772 -11.898 -2.567 1.00 95.88 211 LEU A CA 1
ATOM 1619 C C . LEU A 1 211 ? 6.732 -10.787 -3.621 1.00 95.88 211 LEU A C 1
ATOM 1621 O O . LEU A 1 211 ? 5.660 -10.457 -4.135 1.00 95.88 211 LEU A O 1
ATOM 1625 N N . PHE A 1 212 ? 7.877 -10.176 -3.928 1.00 97.06 212 PHE A N 1
ATOM 1626 C CA . PHE A 1 212 ? 7.925 -9.015 -4.810 1.00 97.06 212 PHE A CA 1
ATOM 1627 C C . PHE A 1 212 ? 7.537 -9.330 -6.266 1.00 97.06 212 PHE A C 1
ATOM 1629 O O . PHE A 1 212 ? 6.803 -8.523 -6.844 1.00 97.06 212 PHE A O 1
ATOM 1636 N N . PRO A 1 213 ? 7.945 -10.467 -6.873 1.00 97.38 213 PRO A N 1
ATOM 1637 C CA . PRO A 1 213 ? 7.588 -10.763 -8.260 1.00 97.38 213 PRO A CA 1
ATOM 1638 C C . PRO A 1 213 ? 6.080 -10.764 -8.523 1.00 97.38 213 PRO A C 1
ATOM 1640 O O . PRO A 1 213 ? 5.607 -10.130 -9.468 1.00 97.38 213 PRO A O 1
ATOM 1643 N N . ASP A 1 214 ? 5.310 -11.405 -7.645 1.00 97.25 214 ASP A N 1
ATOM 1644 C CA . ASP A 1 214 ? 3.853 -11.474 -7.772 1.00 97.25 214 ASP A CA 1
ATOM 1645 C C . ASP A 1 214 ? 3.181 -10.125 -7.513 1.00 97.25 214 ASP A C 1
ATOM 1647 O O . ASP A 1 214 ? 2.190 -9.789 -8.169 1.00 97.25 214 ASP A O 1
ATOM 1651 N N . TYR A 1 215 ? 3.722 -9.333 -6.582 1.00 98.12 215 TYR A N 1
ATOM 1652 C CA . TYR A 1 215 ? 3.273 -7.962 -6.352 1.00 98.12 215 TYR A CA 1
ATOM 1653 C C . TYR A 1 215 ? 3.500 -7.077 -7.583 1.00 98.12 215 TYR A C 1
ATOM 1655 O O . TYR A 1 215 ? 2.589 -6.341 -7.976 1.00 98.12 215 TYR A O 1
ATOM 1663 N N . LEU A 1 216 ? 4.688 -7.143 -8.198 1.00 98.50 216 LEU A N 1
ATOM 1664 C CA . LEU A 1 216 ? 5.029 -6.307 -9.347 1.00 98.50 216 LEU A CA 1
ATOM 1665 C C . LEU A 1 216 ? 4.115 -6.620 -10.531 1.00 98.50 216 LEU A C 1
ATOM 1667 O O . LEU A 1 216 ? 3.504 -5.699 -11.066 1.00 98.50 216 LEU A O 1
ATOM 1671 N N . ARG A 1 217 ? 3.960 -7.899 -10.894 1.00 98.00 217 ARG A N 1
ATOM 1672 C CA . ARG A 1 217 ? 3.106 -8.303 -12.024 1.00 98.00 217 ARG A CA 1
ATOM 1673 C C . ARG A 1 217 ? 1.665 -7.843 -11.844 1.00 98.00 217 ARG A C 1
ATOM 1675 O O . ARG A 1 217 ? 1.131 -7.171 -12.719 1.00 98.00 217 ARG A O 1
ATOM 1682 N N . MET A 1 218 ? 1.077 -8.107 -10.673 1.00 97.25 218 MET A N 1
ATOM 1683 C CA . MET A 1 218 ? -0.275 -7.645 -10.334 1.00 97.25 218 MET A CA 1
ATOM 1684 C C . MET A 1 218 ? -0.392 -6.114 -10.439 1.00 97.25 218 MET A C 1
ATOM 1686 O O . MET A 1 218 ? -1.364 -5.591 -10.984 1.00 97.25 218 MET A O 1
ATOM 1690 N N . SER A 1 219 ? 0.598 -5.386 -9.919 1.00 98.00 219 SER A N 1
ATOM 1691 C CA . SER A 1 219 ? 0.613 -3.921 -9.942 1.00 98.00 219 SER A CA 1
ATOM 1692 C C . SER A 1 219 ? 0.722 -3.370 -11.365 1.00 98.00 219 SER A C 1
ATOM 1694 O O . SER A 1 219 ? 0.020 -2.420 -11.710 1.00 98.00 219 SER A O 1
ATOM 1696 N N . LEU A 1 220 ? 1.575 -3.953 -12.209 1.00 97.62 220 LEU A N 1
ATOM 1697 C CA . LEU A 1 220 ? 1.748 -3.522 -13.594 1.00 97.62 220 LEU A CA 1
ATOM 1698 C C . LEU A 1 220 ? 0.546 -3.886 -14.463 1.00 97.62 220 LEU A C 1
ATOM 1700 O O . LEU A 1 220 ? 0.132 -3.063 -15.275 1.00 97.62 220 LEU A O 1
ATOM 1704 N N . GLU A 1 221 ? -0.058 -5.059 -14.277 1.00 96.38 221 GLU A N 1
ATOM 1705 C CA . GLU A 1 221 ? -1.272 -5.474 -14.991 1.00 96.38 221 GLU A CA 1
ATOM 1706 C C . GLU A 1 221 ? -2.396 -4.442 -14.814 1.00 96.38 221 GLU A C 1
ATOM 1708 O O . GLU A 1 221 ? -3.002 -3.994 -15.786 1.00 96.38 221 GLU A O 1
ATOM 1713 N N . ARG A 1 222 ? -2.594 -3.979 -13.577 1.00 95.06 222 ARG A N 1
ATOM 1714 C CA . ARG A 1 222 ? -3.664 -3.045 -13.192 1.00 95.06 222 ARG A CA 1
ATOM 1715 C C . ARG A 1 222 ? -3.342 -1.568 -13.414 1.00 95.06 222 ARG A C 1
ATOM 1717 O O . ARG A 1 222 ? -4.214 -0.709 -13.254 1.00 95.06 222 ARG A O 1
ATOM 1724 N N . TYR A 1 223 ? -2.098 -1.240 -13.751 1.00 95.31 223 TYR A N 1
ATOM 1725 C CA . TYR A 1 223 ? -1.692 0.134 -14.024 1.00 95.31 223 TYR A CA 1
ATOM 1726 C C . TYR A 1 223 ? -2.113 0.557 -15.446 1.00 95.31 223 TYR A C 1
ATOM 1728 O O . TYR A 1 223 ? -1.889 -0.211 -16.392 1.00 95.31 223 TYR A O 1
ATOM 1736 N N . PRO A 1 224 ? -2.671 1.774 -15.639 1.00 92.25 224 PRO A N 1
ATOM 1737 C CA . PRO A 1 224 ? -2.826 2.877 -14.670 1.00 92.25 224 PRO A CA 1
ATOM 1738 C C . PRO A 1 224 ? -4.179 2.927 -13.941 1.00 92.25 224 PRO A C 1
ATOM 1740 O O . PRO A 1 224 ? -4.418 3.852 -13.167 1.00 92.25 224 PRO A O 1
ATOM 1743 N N . ALA A 1 225 ? -5.085 1.985 -14.212 1.00 91.38 225 ALA A N 1
ATOM 1744 C CA . ALA A 1 225 ? -6.484 2.073 -13.801 1.00 91.38 225 ALA A CA 1
ATOM 1745 C C . ALA A 1 225 ? -6.681 2.090 -12.275 1.00 91.38 225 ALA A C 1
ATOM 1747 O O . ALA A 1 225 ? -7.451 2.912 -11.772 1.00 91.38 225 ALA A O 1
ATOM 1748 N N . SER A 1 226 ? -5.989 1.214 -11.538 1.00 92.38 226 SER A N 1
ATOM 1749 C CA . SER A 1 226 ? -6.132 1.129 -10.074 1.00 92.38 226 SER A CA 1
ATOM 1750 C C . SER A 1 226 ? -4.819 1.219 -9.300 1.00 92.38 226 SER A C 1
ATOM 1752 O O . SER A 1 226 ? -4.829 1.668 -8.153 1.00 92.38 226 SER A O 1
ATOM 1754 N N . THR A 1 227 ? -3.688 0.858 -9.909 1.00 96.75 227 THR A N 1
ATOM 1755 C CA . THR A 1 227 ? -2.389 0.877 -9.228 1.00 96.75 227 THR A CA 1
ATOM 1756 C C . THR A 1 227 ? -1.911 2.307 -8.944 1.00 96.75 227 THR A C 1
ATOM 1758 O O . THR A 1 227 ? -1.685 3.081 -9.879 1.00 96.75 227 THR A O 1
ATOM 1761 N N . PRO A 1 228 ? -1.676 2.673 -7.673 1.00 96.38 228 PRO A N 1
ATOM 1762 C CA . PRO A 1 228 ? -1.116 3.964 -7.306 1.00 96.38 228 PRO A CA 1
ATOM 1763 C C . PRO A 1 228 ? 0.381 4.012 -7.638 1.00 96.38 228 PRO A C 1
ATOM 1765 O O . PRO A 1 228 ? 1.155 3.137 -7.248 1.00 96.38 228 PRO A O 1
ATOM 1768 N N . LEU A 1 229 ? 0.806 5.073 -8.323 1.00 95.81 229 LEU A N 1
ATOM 1769 C CA . LEU A 1 229 ? 2.190 5.221 -8.773 1.00 95.81 229 LEU A CA 1
ATOM 1770 C C . LEU A 1 229 ? 3.189 5.358 -7.611 1.00 95.81 229 LEU A C 1
ATOM 1772 O O . LEU A 1 229 ? 4.223 4.701 -7.620 1.00 95.81 229 LEU A O 1
ATOM 1776 N N . GLU A 1 230 ? 2.908 6.205 -6.616 1.00 96.94 230 GLU A N 1
ATOM 1777 C CA . GLU A 1 230 ? 3.898 6.549 -5.577 1.00 96.94 230 GLU A CA 1
ATOM 1778 C C . GLU A 1 230 ? 4.337 5.319 -4.755 1.00 96.94 230 GLU A C 1
ATOM 1780 O O . GLU A 1 230 ? 5.543 5.108 -4.613 1.00 96.94 230 GLU A O 1
ATOM 1785 N N . PRO A 1 231 ? 3.423 4.452 -4.265 1.00 97.50 231 PRO A N 1
ATOM 1786 C CA . PRO A 1 231 ? 3.820 3.226 -3.576 1.00 97.50 231 PRO A CA 1
ATOM 1787 C C . PRO A 1 231 ? 4.510 2.207 -4.494 1.00 97.50 231 PRO A C 1
ATOM 1789 O O . PRO A 1 231 ? 5.393 1.488 -4.037 1.00 97.50 231 PRO A O 1
ATOM 1792 N N . LEU A 1 232 ? 4.144 2.142 -5.782 1.00 98.00 232 LEU A N 1
ATOM 1793 C CA . LEU A 1 232 ? 4.821 1.278 -6.754 1.00 98.00 232 LEU A CA 1
ATOM 1794 C C . LEU A 1 232 ? 6.286 1.696 -6.934 1.00 98.00 232 LEU A C 1
ATOM 1796 O O . LEU A 1 232 ? 7.178 0.856 -6.829 1.00 98.00 232 LEU A O 1
ATOM 1800 N N . VAL A 1 233 ? 6.535 2.994 -7.136 1.00 97.12 233 VAL A N 1
ATOM 1801 C CA . VAL A 1 233 ? 7.887 3.567 -7.226 1.00 97.12 233 VAL A CA 1
ATOM 1802 C C . VAL A 1 233 ? 8.675 3.291 -5.945 1.00 97.12 233 VAL A C 1
ATOM 1804 O O . VAL A 1 233 ? 9.826 2.867 -6.018 1.00 97.12 233 VAL A O 1
ATOM 1807 N N . ALA A 1 234 ? 8.056 3.478 -4.775 1.00 96.88 234 ALA A N 1
ATOM 1808 C CA . ALA A 1 234 ? 8.695 3.197 -3.492 1.00 96.88 234 ALA A CA 1
ATOM 1809 C C . ALA A 1 234 ? 9.068 1.713 -3.339 1.00 96.88 234 ALA A C 1
ATOM 1811 O O . ALA A 1 234 ? 10.181 1.409 -2.917 1.00 96.88 234 ALA A O 1
ATOM 1812 N N . ALA A 1 235 ? 8.173 0.795 -3.718 1.00 96.94 235 ALA A N 1
ATOM 1813 C CA . ALA A 1 235 ? 8.418 -0.643 -3.655 1.00 96.94 235 ALA A CA 1
ATOM 1814 C C . ALA A 1 235 ? 9.572 -1.057 -4.581 1.00 96.94 235 ALA A C 1
ATOM 1816 O O . ALA A 1 235 ? 10.486 -1.750 -4.142 1.00 96.94 235 ALA A O 1
ATOM 1817 N N . VAL A 1 236 ? 9.556 -0.588 -5.835 1.00 96.50 236 VAL A N 1
ATOM 1818 C CA . VAL A 1 236 ? 10.629 -0.830 -6.812 1.00 96.50 236 VAL A CA 1
ATOM 1819 C C . VAL A 1 236 ? 11.959 -0.291 -6.297 1.00 96.50 236 VAL A C 1
ATOM 1821 O O . VAL A 1 236 ? 12.930 -1.038 -6.225 1.00 96.50 236 VAL A O 1
ATOM 1824 N N . GLY A 1 237 ? 11.991 0.974 -5.871 1.00 93.75 237 GLY A N 1
ATOM 1825 C CA . GLY A 1 237 ? 13.207 1.600 -5.362 1.00 93.75 237 GLY A CA 1
ATOM 1826 C C . GLY A 1 237 ? 13.768 0.884 -4.136 1.00 93.75 237 GLY A C 1
ATOM 1827 O O . GLY A 1 237 ? 14.983 0.755 -4.015 1.00 93.75 237 GLY A O 1
ATOM 1828 N N . LEU A 1 238 ? 12.903 0.378 -3.252 1.00 93.19 238 LEU A N 1
ATOM 1829 C CA . LEU A 1 238 ? 13.324 -0.381 -2.083 1.00 93.19 238 LEU A CA 1
ATOM 1830 C C . LEU A 1 238 ? 14.034 -1.683 -2.484 1.00 93.19 238 LEU A C 1
ATOM 1832 O O . LEU A 1 238 ? 15.149 -1.923 -2.024 1.00 93.19 238 LEU A O 1
ATOM 1836 N N . VAL A 1 239 ? 13.433 -2.497 -3.358 1.00 92.44 239 VAL A N 1
ATOM 1837 C CA . VAL A 1 239 ? 14.011 -3.803 -3.722 1.00 92.44 239 VAL A CA 1
ATOM 1838 C C . VAL A 1 239 ? 15.210 -3.701 -4.661 1.00 92.44 239 VAL A C 1
ATOM 1840 O O . VAL A 1 239 ? 16.060 -4.585 -4.638 1.00 92.44 239 VAL A O 1
ATOM 1843 N N . THR A 1 240 ? 15.313 -2.642 -5.470 1.00 90.75 240 THR A N 1
ATOM 1844 C CA . THR A 1 240 ? 16.464 -2.455 -6.369 1.00 90.75 240 THR A CA 1
ATOM 1845 C C . THR A 1 240 ? 17.651 -1.794 -5.681 1.00 90.75 240 THR A C 1
ATOM 1847 O O . THR A 1 240 ? 18.781 -2.045 -6.083 1.00 90.75 240 THR A O 1
ATOM 1850 N N . LYS A 1 241 ? 17.414 -0.936 -4.676 1.00 83.75 241 LYS A N 1
ATOM 1851 C CA . LYS A 1 241 ? 18.476 -0.222 -3.945 1.00 83.75 241 LYS A CA 1
ATOM 1852 C C . LYS A 1 241 ? 18.983 -0.989 -2.724 1.00 83.75 241 LYS A C 1
ATOM 1854 O O . LYS A 1 241 ? 20.149 -0.864 -2.373 1.00 83.75 241 LYS A O 1
ATOM 1859 N N . PHE A 1 242 ? 18.101 -1.722 -2.048 1.00 76.75 242 PHE A N 1
ATOM 1860 C CA . PHE A 1 242 ? 18.415 -2.465 -0.823 1.00 76.75 242 PHE A CA 1
ATOM 1861 C C . PHE A 1 242 ? 18.232 -3.976 -1.006 1.00 76.75 242 PHE A C 1
ATOM 1863 O O . PHE A 1 242 ? 18.005 -4.694 -0.034 1.00 76.75 242 PHE A O 1
ATOM 1870 N N . GLY A 1 243 ? 18.277 -4.455 -2.252 1.00 73.62 243 GLY A N 1
ATOM 1871 C CA . GLY A 1 243 ? 18.254 -5.882 -2.550 1.00 73.62 243 GLY A CA 1
ATOM 1872 C C . GLY A 1 243 ? 19.487 -6.591 -1.991 1.00 73.62 243 GLY A C 1
ATOM 1873 O O . GLY A 1 243 ? 20.549 -5.992 -1.830 1.00 73.62 243 GLY A O 1
ATOM 1874 N N . GLU A 1 244 ? 19.348 -7.879 -1.689 1.00 76.31 244 GLU A N 1
ATOM 1875 C CA . GLU A 1 244 ? 20.486 -8.703 -1.284 1.00 76.31 244 GLU A CA 1
ATOM 1876 C C . GLU A 1 244 ? 21.495 -8.831 -2.432 1.00 76.31 244 GLU A C 1
ATOM 1878 O O . GLU A 1 244 ? 21.120 -8.935 -3.604 1.00 76.31 244 GLU A O 1
ATOM 1883 N N . ALA A 1 245 ? 22.787 -8.845 -2.098 1.00 74.62 245 ALA A N 1
ATOM 1884 C CA . ALA A 1 245 ? 23.842 -9.014 -3.089 1.00 74.62 245 ALA A CA 1
ATOM 1885 C C . ALA A 1 245 ? 23.645 -10.327 -3.867 1.00 74.62 245 ALA A C 1
ATOM 1887 O O . ALA A 1 245 ? 23.496 -11.395 -3.278 1.00 74.62 245 ALA A O 1
ATOM 1888 N N . GLY A 1 246 ? 23.654 -10.241 -5.199 1.00 75.19 246 GLY A N 1
ATOM 1889 C CA . GLY A 1 246 ? 23.391 -11.384 -6.082 1.00 75.19 246 GLY A CA 1
ATOM 1890 C C . GLY A 1 246 ? 21.908 -11.647 -6.372 1.00 75.19 246 GLY A C 1
ATOM 1891 O O . GLY A 1 246 ? 21.602 -12.559 -7.134 1.00 75.19 246 GLY A O 1
ATOM 1892 N N . SER A 1 247 ? 20.986 -10.851 -5.823 1.00 82.75 247 SER A N 1
ATOM 1893 C CA . SER A 1 247 ? 19.566 -10.931 -6.167 1.00 82.75 247 SER A CA 1
ATOM 1894 C C . SER A 1 247 ? 19.307 -10.524 -7.620 1.00 82.75 247 SER A C 1
ATOM 1896 O O . SER A 1 247 ? 19.726 -9.459 -8.076 1.00 82.75 247 SER A O 1
ATOM 1898 N N . GLU A 1 248 ? 18.529 -11.334 -8.339 1.00 89.62 248 GLU A N 1
ATOM 1899 C CA . GLU A 1 248 ? 18.081 -11.018 -9.701 1.00 89.62 248 GLU A CA 1
ATOM 1900 C C . GLU A 1 248 ? 16.874 -10.066 -9.737 1.00 89.62 248 GLU A C 1
ATOM 1902 O O . GLU A 1 248 ? 16.393 -9.720 -10.818 1.00 89.62 248 GLU A O 1
ATOM 1907 N N . LEU A 1 249 ? 16.373 -9.604 -8.582 1.00 93.38 249 LEU A N 1
ATOM 1908 C CA . LEU A 1 249 ? 15.163 -8.777 -8.510 1.00 93.38 249 LEU A CA 1
ATOM 1909 C C . LEU A 1 249 ? 15.271 -7.484 -9.322 1.00 93.38 249 LEU A C 1
ATOM 1911 O O . LEU A 1 249 ? 14.300 -7.091 -9.960 1.00 93.38 249 LEU A O 1
ATOM 1915 N N . ALA A 1 250 ? 16.437 -6.837 -9.347 1.00 93.38 250 ALA A N 1
ATOM 1916 C CA . ALA A 1 250 ? 16.635 -5.630 -10.148 1.00 93.38 250 ALA A CA 1
ATOM 1917 C C . ALA A 1 250 ? 16.503 -5.904 -11.657 1.00 93.38 250 ALA A C 1
ATOM 1919 O O . ALA A 1 250 ? 15.874 -5.128 -12.377 1.00 93.38 250 ALA A O 1
ATOM 1920 N N . LEU A 1 251 ? 17.045 -7.033 -12.128 1.00 94.19 251 LEU A N 1
ATOM 1921 C CA . LEU A 1 251 ? 16.924 -7.462 -13.523 1.00 94.19 251 LEU A CA 1
ATOM 1922 C C . LEU A 1 251 ? 15.486 -7.873 -13.850 1.00 94.19 251 LEU A C 1
ATOM 1924 O O . LEU A 1 251 ? 14.965 -7.518 -14.905 1.00 94.19 251 LEU A O 1
ATOM 1928 N N . PHE A 1 252 ? 14.828 -8.580 -12.932 1.00 96.00 252 PHE A N 1
ATOM 1929 C CA . PHE A 1 252 ? 13.417 -8.936 -13.043 1.00 96.00 252 PHE A CA 1
ATOM 1930 C C . PHE A 1 252 ? 12.529 -7.689 -13.172 1.00 96.00 252 PHE A C 1
ATOM 1932 O O . PHE A 1 252 ? 11.738 -7.591 -14.107 1.00 96.00 252 PHE A O 1
ATOM 1939 N N . VAL A 1 253 ? 12.720 -6.700 -12.292 1.00 97.12 253 VAL A N 1
ATOM 1940 C CA . VAL A 1 253 ? 12.029 -5.403 -12.335 1.00 97.12 253 VAL A CA 1
ATOM 1941 C C . VAL A 1 253 ? 12.232 -4.714 -13.680 1.00 97.12 253 VAL A C 1
ATOM 1943 O O . VAL A 1 253 ? 11.260 -4.253 -14.275 1.00 97.12 253 VAL A O 1
ATOM 1946 N N . ALA A 1 254 ? 13.477 -4.640 -14.161 1.00 96.94 254 ALA A N 1
ATOM 1947 C CA . ALA A 1 254 ? 13.796 -3.982 -15.423 1.00 96.94 254 ALA A CA 1
ATOM 1948 C C . ALA A 1 254 ? 13.075 -4.637 -16.607 1.00 96.94 254 ALA A C 1
ATOM 1950 O O . ALA A 1 254 ? 12.505 -3.931 -17.436 1.00 96.94 254 ALA A O 1
ATOM 1951 N N . ARG A 1 255 ? 13.042 -5.974 -16.656 1.00 97.38 255 ARG A N 1
ATOM 1952 C CA . ARG A 1 255 ? 12.348 -6.730 -17.710 1.00 97.38 255 ARG A CA 1
ATOM 1953 C C . ARG A 1 255 ? 10.838 -6.500 -17.675 1.00 97.38 255 ARG A C 1
ATOM 1955 O O . ARG A 1 255 ? 10.269 -6.107 -18.684 1.00 97.38 255 ARG A O 1
ATOM 1962 N N . GLU A 1 256 ? 10.200 -6.668 -16.519 1.00 98.19 256 GLU A N 1
ATOM 1963 C CA . GLU A 1 256 ? 8.743 -6.502 -16.377 1.00 98.19 256 GLU A CA 1
ATOM 1964 C C . GLU A 1 256 ? 8.294 -5.056 -16.668 1.00 98.19 256 GLU A C 1
ATOM 1966 O O . GLU A 1 256 ? 7.279 -4.832 -17.332 1.00 98.19 256 GLU A O 1
ATOM 1971 N N . LEU A 1 257 ? 9.066 -4.054 -16.225 1.00 97.50 257 LEU A N 1
ATOM 1972 C CA . LEU A 1 257 ? 8.799 -2.652 -16.558 1.00 97.50 257 LEU A CA 1
ATOM 1973 C C . LEU A 1 257 ? 9.026 -2.355 -18.043 1.00 97.50 257 LEU A C 1
ATOM 1975 O O . LEU A 1 257 ? 8.211 -1.643 -18.629 1.00 97.50 257 LEU A O 1
ATOM 1979 N N . SER A 1 258 ? 10.095 -2.886 -18.646 1.00 97.12 258 SER A N 1
ATOM 1980 C CA . SER A 1 258 ? 10.378 -2.735 -20.080 1.00 97.12 258 SER A CA 1
ATOM 1981 C C . SER A 1 258 ? 9.218 -3.267 -20.917 1.00 97.12 258 SER A C 1
ATOM 1983 O O . SER A 1 258 ? 8.635 -2.518 -21.701 1.00 97.12 258 SER A O 1
ATOM 1985 N N . GLU A 1 259 ? 8.785 -4.501 -20.654 1.00 96.50 259 GLU A N 1
ATOM 1986 C CA . GLU A 1 259 ? 7.643 -5.118 -21.332 1.00 96.50 259 GLU A CA 1
ATOM 1987 C C . GLU A 1 259 ? 6.357 -4.304 -21.145 1.00 96.50 259 GLU A C 1
ATOM 1989 O O . GLU A 1 259 ? 5.638 -4.024 -22.109 1.00 96.50 259 GLU A O 1
ATOM 1994 N N . LYS A 1 260 ? 6.061 -3.840 -19.923 1.00 96.12 260 LYS A N 1
ATOM 1995 C CA . LYS A 1 260 ? 4.872 -3.008 -19.682 1.00 96.12 260 LYS A CA 1
ATOM 1996 C C . LYS A 1 260 ? 4.932 -1.682 -20.447 1.00 96.12 260 LYS A C 1
ATOM 1998 O O . LYS A 1 260 ? 3.919 -1.283 -21.022 1.00 96.12 260 LYS A O 1
ATOM 2003 N N . VAL A 1 261 ? 6.079 -1.001 -20.462 1.00 94.62 261 VAL A N 1
ATOM 2004 C CA . VAL A 1 261 ? 6.265 0.273 -21.182 1.00 94.62 261 VAL A CA 1
ATOM 2005 C C . VAL A 1 261 ? 6.120 0.069 -22.689 1.00 94.62 261 VAL A C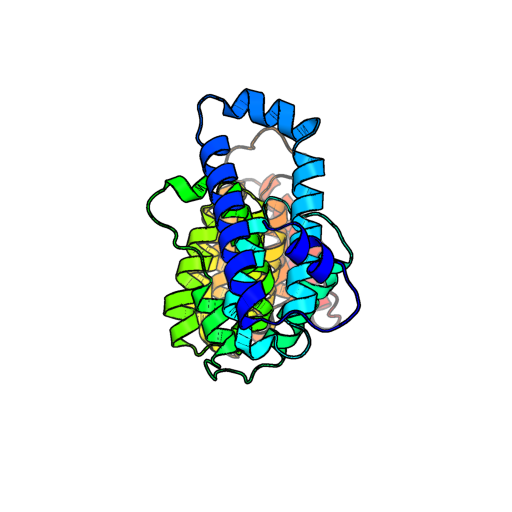 1
ATOM 2007 O O . VAL A 1 261 ? 5.390 0.829 -23.327 1.00 94.62 261 VAL A O 1
ATOM 2010 N N . LYS A 1 262 ? 6.737 -0.979 -23.248 1.00 92.69 262 LYS A N 1
ATOM 2011 C CA . LYS A 1 262 ? 6.600 -1.345 -24.666 1.00 92.69 262 LYS A CA 1
ATOM 2012 C C . LYS A 1 262 ? 5.138 -1.565 -25.051 1.00 92.69 262 LYS A C 1
ATOM 2014 O O . LYS A 1 262 ? 4.655 -0.944 -25.996 1.00 92.69 262 LYS A O 1
AT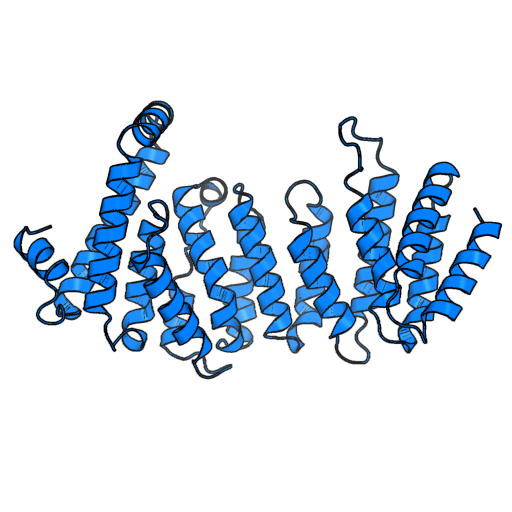OM 2019 N N . ASN A 1 263 ? 4.413 -2.354 -24.259 1.00 92.25 263 ASN A N 1
ATOM 2020 C CA . ASN A 1 263 ? 2.997 -2.647 -24.486 1.00 92.25 263 ASN A CA 1
ATOM 2021 C C . ASN A 1 263 ? 2.101 -1.401 -24.400 1.00 92.25 263 ASN A C 1
ATOM 2023 O O . ASN A 1 263 ? 1.163 -1.260 -25.183 1.00 92.25 263 ASN A O 1
ATOM 2027 N N . MET A 1 264 ? 2.373 -0.486 -23.463 1.00 91.12 264 MET A N 1
ATOM 2028 C CA . MET A 1 264 ? 1.597 0.753 -23.326 1.00 91.12 264 MET A CA 1
ATOM 2029 C C . MET A 1 264 ? 1.852 1.748 -24.462 1.00 91.12 264 MET A C 1
ATOM 2031 O O . MET A 1 264 ? 0.925 2.450 -24.850 1.00 91.12 264 MET A O 1
ATOM 2035 N N . ASP A 1 265 ? 3.075 1.810 -24.986 1.00 86.94 265 ASP A N 1
ATOM 2036 C CA . ASP A 1 265 ? 3.415 2.665 -26.132 1.00 86.94 265 ASP A CA 1
ATOM 2037 C C . ASP A 1 265 ? 2.880 2.121 -27.460 1.00 86.94 265 ASP A C 1
ATOM 2039 O O . ASP A 1 265 ? 2.559 2.898 -28.354 1.00 86.94 265 ASP A O 1
ATOM 2043 N N . ALA A 1 266 ? 2.774 0.797 -27.595 1.00 84.75 266 ALA A N 1
ATOM 2044 C CA . ALA A 1 266 ? 2.165 0.163 -28.762 1.00 84.75 266 ALA A CA 1
ATOM 2045 C C . ALA A 1 266 ? 0.633 0.329 -28.797 1.00 84.75 266 ALA A C 1
ATOM 2047 O O . ALA A 1 266 ? 0.014 0.177 -29.852 1.00 84.75 266 ALA A O 1
ATOM 2048 N N . ALA A 1 267 ? 0.006 0.622 -27.653 1.00 79.88 267 ALA A N 1
ATOM 2049 C CA . ALA A 1 267 ? -1.428 0.852 -27.577 1.00 79.88 267 ALA A CA 1
ATOM 2050 C C . ALA A 1 267 ? -1.808 2.197 -28.231 1.00 79.88 267 ALA A C 1
ATOM 2052 O O . ALA A 1 267 ? -1.089 3.188 -28.082 1.00 79.88 267 ALA A O 1
ATOM 2053 N N . PRO A 1 268 ? -2.953 2.277 -28.934 1.00 67.62 268 PRO A N 1
ATOM 2054 C CA . PRO A 1 268 ? -3.395 3.521 -29.550 1.00 67.62 268 PRO A CA 1
ATOM 2055 C C . PRO A 1 268 ? -3.583 4.617 -28.486 1.00 67.62 268 PRO A C 1
ATOM 2057 O O . PRO A 1 268 ? -4.095 4.331 -27.398 1.00 67.62 268 PRO A O 1
ATOM 2060 N N . PRO A 1 269 ? -3.196 5.873 -28.776 1.00 61.66 269 PRO A N 1
ATOM 2061 C CA . PRO A 1 269 ? -3.217 6.947 -27.793 1.00 61.66 269 PRO A CA 1
ATOM 2062 C C . PRO A 1 269 ? -4.637 7.171 -27.264 1.00 61.66 269 PRO A C 1
ATOM 2064 O O . PRO A 1 269 ? -5.551 7.537 -28.004 1.00 61.66 269 PRO A O 1
ATOM 2067 N N . THR A 1 270 ? -4.829 6.977 -25.959 1.00 57.03 270 THR A N 1
ATOM 2068 C CA . THR A 1 270 ? -6.060 7.376 -25.274 1.00 57.03 270 THR A CA 1
ATOM 2069 C C . THR A 1 270 ? -6.132 8.900 -25.226 1.00 57.03 270 THR A C 1
ATOM 2071 O O . THR A 1 270 ? -5.324 9.558 -24.572 1.00 57.03 270 THR A O 1
ATOM 2074 N N . MET A 1 271 ? -7.100 9.449 -25.954 1.00 47.44 271 MET A N 1
ATOM 2075 C CA . MET A 1 271 ? -7.336 10.878 -26.164 1.00 47.44 271 MET A CA 1
ATOM 2076 C C . MET A 1 271 ? -7.809 11.590 -24.882 1.00 47.44 271 MET A C 1
ATOM 2078 O O . MET A 1 271 ? -8.997 11.879 -24.794 1.00 47.44 271 MET A O 1
ATOM 2082 N N . SER A 1 272 ? -6.953 11.876 -23.883 1.00 48.31 272 SER A N 1
ATOM 2083 C CA . SER A 1 272 ? -7.344 12.828 -22.810 1.00 48.31 272 SER A CA 1
ATOM 2084 C C . SER A 1 272 ? -6.281 13.358 -21.820 1.00 48.31 272 SER A C 1
ATOM 2086 O O . SER A 1 272 ? -6.694 14.039 -20.882 1.00 48.31 272 SER A O 1
ATOM 2088 N N . SER A 1 273 ? -4.967 13.103 -21.916 1.00 52.69 273 SER A N 1
ATOM 2089 C CA . SER A 1 273 ? -4.007 13.698 -20.951 1.00 52.69 273 SER A CA 1
ATOM 2090 C C . SER A 1 273 ? -2.754 14.294 -21.594 1.00 52.69 273 SER A C 1
ATOM 2092 O O . SER A 1 273 ? -2.223 13.735 -22.549 1.00 52.69 273 SER A O 1
ATOM 2094 N N . GLU A 1 274 ? -2.292 15.432 -21.052 1.00 54.78 274 GLU A N 1
ATOM 2095 C CA . GLU A 1 274 ? -1.062 16.131 -21.477 1.00 54.78 274 GLU A CA 1
ATOM 2096 C C . GLU A 1 274 ? 0.183 15.237 -21.353 1.00 54.78 274 GLU A C 1
ATOM 2098 O O . GLU A 1 274 ? 1.034 15.247 -22.237 1.00 54.78 274 GLU A O 1
ATOM 2103 N N . ASP A 1 275 ? 0.238 14.393 -20.316 1.00 63.56 275 ASP A N 1
ATOM 2104 C CA . ASP A 1 275 ? 1.222 13.319 -20.176 1.00 63.56 275 ASP A CA 1
ATOM 2105 C C . ASP A 1 275 ? 0.518 11.954 -20.251 1.00 63.56 275 ASP A C 1
ATOM 2107 O O . ASP A 1 275 ? -0.387 11.691 -19.450 1.00 63.56 275 ASP A O 1
ATOM 2111 N N . PRO A 1 276 ? 0.896 11.054 -21.177 1.00 78.25 276 PRO A N 1
ATOM 2112 C CA . PRO A 1 276 ? 0.304 9.732 -21.260 1.00 78.25 276 PRO A CA 1
ATOM 2113 C C . PRO A 1 276 ? 0.694 8.911 -20.020 1.00 78.25 276 PRO A C 1
ATOM 2115 O O . PRO A 1 276 ? 1.827 9.021 -19.541 1.00 78.25 276 PRO A O 1
ATOM 2118 N N . PRO A 1 277 ? -0.183 8.017 -19.529 1.00 85.38 277 PRO A N 1
ATOM 2119 C CA . PRO A 1 277 ? 0.077 7.229 -18.323 1.00 85.38 277 PRO A CA 1
ATOM 2120 C C . PRO A 1 277 ? 1.359 6.383 -18.356 1.00 85.38 277 PRO A C 1
ATOM 2122 O O . PRO A 1 277 ? 1.831 5.954 -17.316 1.00 85.38 277 PRO A O 1
ATOM 2125 N N . VAL A 1 278 ? 1.942 6.131 -19.528 1.00 91.06 278 VAL A N 1
ATOM 2126 C CA . VAL A 1 278 ? 3.214 5.407 -19.681 1.00 91.06 278 VAL A CA 1
ATOM 2127 C C . VAL A 1 278 ? 4.434 6.199 -19.186 1.00 91.06 278 VAL A C 1
ATOM 2129 O O . VAL A 1 278 ? 5.412 5.600 -18.744 1.00 91.06 278 VAL A O 1
ATOM 2132 N N . GLU A 1 279 ? 4.395 7.536 -19.224 1.00 91.12 279 GLU A N 1
ATOM 2133 C CA . GLU A 1 279 ? 5.565 8.383 -18.948 1.00 91.12 279 GLU A CA 1
ATOM 2134 C C . GLU A 1 279 ? 6.140 8.177 -17.533 1.00 91.12 279 GLU A C 1
ATOM 2136 O O . GLU A 1 279 ? 7.355 8.008 -17.403 1.00 91.12 279 GLU A O 1
ATOM 2141 N N . PRO A 1 280 ? 5.331 8.090 -16.460 1.00 92.94 280 PRO A N 1
ATOM 2142 C CA . PRO A 1 280 ? 5.866 7.788 -15.139 1.00 92.94 280 PRO A CA 1
ATOM 2143 C C . PRO A 1 280 ? 6.501 6.395 -15.013 1.00 92.94 280 PRO A C 1
ATOM 2145 O O . PRO A 1 280 ? 7.506 6.258 -14.316 1.00 92.94 280 PRO A O 1
ATOM 2148 N N . LEU A 1 281 ? 5.967 5.371 -15.695 1.00 94.81 281 LEU A N 1
ATOM 2149 C CA . LEU A 1 281 ? 6.586 4.038 -15.707 1.00 94.81 281 LEU A CA 1
ATOM 2150 C C . LEU A 1 281 ? 7.893 4.025 -16.496 1.00 94.81 281 LEU A C 1
ATOM 2152 O O . LEU A 1 281 ? 8.858 3.397 -16.066 1.00 94.81 281 LEU A O 1
ATOM 2156 N N . ARG A 1 282 ? 7.955 4.763 -17.607 1.00 94.12 282 ARG A N 1
ATOM 2157 C CA . ARG A 1 282 ? 9.184 4.955 -18.380 1.00 94.12 282 ARG A CA 1
ATOM 2158 C C . ARG A 1 282 ? 10.271 5.622 -17.539 1.00 94.12 282 ARG A C 1
ATOM 2160 O O . ARG A 1 282 ? 11.404 5.148 -17.517 1.00 94.12 282 ARG A O 1
ATOM 2167 N N . ARG A 1 283 ? 9.925 6.678 -16.795 1.00 94.62 283 ARG A N 1
ATOM 2168 C CA . ARG A 1 283 ? 10.852 7.322 -15.849 1.00 94.62 283 ARG A CA 1
ATOM 2169 C C . ARG A 1 283 ? 11.322 6.347 -14.775 1.00 94.62 283 ARG A C 1
ATOM 2171 O O . ARG A 1 283 ? 12.514 6.306 -14.501 1.00 94.62 283 ARG A O 1
ATOM 2178 N N . LEU A 1 284 ? 10.423 5.540 -14.207 1.00 95.62 284 LEU A N 1
ATOM 2179 C CA . LEU A 1 284 ? 10.783 4.522 -13.215 1.00 95.62 284 LEU A CA 1
ATOM 2180 C C . LEU A 1 284 ? 11.755 3.477 -13.787 1.00 95.62 284 LEU A C 1
ATOM 2182 O O . LEU A 1 284 ? 12.765 3.185 -13.151 1.00 95.62 284 LEU A O 1
ATOM 2186 N N . LEU A 1 285 ? 11.484 2.966 -14.992 1.00 96.44 285 LEU A N 1
ATOM 2187 C CA . LEU A 1 285 ? 12.357 2.037 -15.714 1.00 96.44 285 LEU A CA 1
ATOM 2188 C C . LEU A 1 285 ? 13.755 2.635 -15.919 1.00 96.44 285 LEU A C 1
ATOM 2190 O O . LEU A 1 285 ? 14.756 2.029 -15.543 1.00 96.44 285 LEU A O 1
ATOM 2194 N N . PHE A 1 286 ? 13.837 3.849 -16.463 1.00 95.06 286 PHE A N 1
ATOM 2195 C CA . PHE A 1 286 ? 15.121 4.500 -16.722 1.00 95.06 286 PHE A CA 1
ATOM 2196 C C . PHE A 1 286 ? 15.828 4.964 -15.451 1.00 95.06 286 PHE A C 1
ATOM 2198 O O . PHE A 1 286 ? 17.047 5.106 -15.442 1.00 95.06 286 PHE A O 1
ATOM 2205 N N . GLN A 1 287 ? 15.111 5.144 -14.344 1.00 94.25 287 GLN A N 1
ATOM 2206 C CA . GLN A 1 287 ? 15.736 5.455 -13.066 1.00 94.25 287 GLN A CA 1
ATOM 2207 C C . GLN A 1 287 ? 16.527 4.262 -12.509 1.00 94.25 287 GLN A C 1
ATOM 2209 O O . GLN A 1 287 ? 17.467 4.479 -11.741 1.00 94.25 287 GLN A O 1
ATOM 2214 N N . LEU A 1 288 ? 16.236 3.023 -12.929 1.00 93.50 288 LEU A N 1
ATOM 2215 C CA . LEU A 1 288 ? 16.931 1.825 -12.442 1.00 93.50 288 LEU A CA 1
ATOM 2216 C C . LEU A 1 288 ? 18.447 1.903 -12.634 1.00 93.50 288 LEU A C 1
ATOM 2218 O O . LEU A 1 288 ? 19.178 1.562 -11.708 1.00 93.50 288 LEU A O 1
ATOM 2222 N N . VAL A 1 289 ? 18.936 2.437 -13.760 1.00 90.81 289 VAL A N 1
ATOM 2223 C CA . VAL A 1 289 ? 20.387 2.556 -14.013 1.00 90.81 289 VAL A CA 1
ATOM 2224 C C . VAL A 1 289 ? 21.098 3.457 -12.988 1.00 90.81 289 VAL A C 1
ATOM 2226 O O . VAL A 1 289 ? 22.292 3.311 -12.745 1.00 90.81 289 VAL A O 1
ATOM 2229 N N . THR A 1 290 ? 20.360 4.352 -12.320 1.00 88.88 290 THR A N 1
ATOM 2230 C CA . THR A 1 290 ? 20.881 5.199 -11.231 1.00 88.88 290 THR A CA 1
ATOM 2231 C C . THR A 1 290 ? 20.742 4.571 -9.839 1.00 88.88 290 THR A C 1
ATOM 2233 O O . THR A 1 290 ? 21.337 5.075 -8.889 1.00 88.88 290 THR A O 1
ATOM 2236 N N . LEU A 1 291 ? 19.947 3.504 -9.698 1.00 88.19 291 LEU A N 1
ATOM 2237 C CA . LEU A 1 291 ? 19.579 2.905 -8.410 1.00 88.19 291 LEU A CA 1
ATOM 2238 C C . LEU A 1 291 ? 20.297 1.588 -8.120 1.00 88.19 291 LEU A C 1
ATOM 2240 O O . LEU A 1 291 ? 20.573 1.313 -6.956 1.00 88.19 291 LEU A O 1
ATOM 2244 N N . VAL A 1 292 ? 20.555 0.780 -9.149 1.00 89.31 292 VAL A N 1
ATOM 2245 C CA . VAL A 1 292 ? 21.145 -0.557 -8.991 1.00 89.31 292 VAL A CA 1
ATOM 2246 C C . VAL A 1 292 ? 22.614 -0.498 -8.580 1.00 89.31 292 VAL A C 1
ATOM 2248 O O . VAL A 1 292 ? 23.302 0.506 -8.780 1.00 89.31 292 VAL A O 1
ATOM 2251 N N . ASP A 1 293 ? 23.131 -1.603 -8.054 1.00 86.69 293 ASP A N 1
ATOM 2252 C CA . ASP A 1 293 ? 24.559 -1.743 -7.790 1.00 86.69 293 ASP A CA 1
ATOM 2253 C C . ASP A 1 293 ? 25.397 -1.658 -9.071 1.00 86.69 293 ASP A C 1
ATOM 2255 O O . ASP A 1 293 ? 24.969 -2.053 -10.156 1.00 86.69 293 ASP A O 1
ATOM 2259 N N . PHE A 1 294 ? 26.631 -1.160 -8.932 1.00 85.62 294 PHE A N 1
ATOM 2260 C CA . PHE A 1 294 ? 27.538 -0.907 -10.057 1.00 85.62 294 PHE A CA 1
ATOM 2261 C C . PHE A 1 294 ? 27.724 -2.119 -10.994 1.00 85.62 294 PHE A C 1
ATOM 2263 O O . PHE A 1 294 ? 27.697 -1.919 -12.207 1.00 85.62 294 PHE A O 1
ATOM 2270 N N . PRO A 1 295 ? 27.842 -3.370 -10.496 1.00 87.69 295 PRO A N 1
ATOM 2271 C CA . PRO A 1 295 ? 28.008 -4.541 -11.360 1.00 87.69 295 PRO A CA 1
ATOM 2272 C C . PRO A 1 295 ? 26.809 -4.841 -12.269 1.00 87.69 295 PRO A C 1
ATOM 2274 O O . PRO A 1 295 ? 26.983 -5.487 -13.297 1.00 87.69 295 PRO A O 1
ATOM 2277 N N . LEU A 1 296 ? 25.603 -4.390 -11.910 1.00 89.56 296 LEU A N 1
ATOM 2278 C CA . LEU A 1 296 ? 24.390 -4.632 -12.696 1.00 89.56 296 LEU A CA 1
ATOM 2279 C C . LEU A 1 296 ? 24.184 -3.593 -13.803 1.00 89.56 296 LEU A C 1
ATOM 2281 O O . LEU A 1 296 ? 23.348 -3.811 -14.678 1.00 89.56 296 LEU A O 1
ATOM 2285 N N . ILE A 1 297 ? 24.930 -2.481 -13.782 1.00 90.06 297 ILE A N 1
ATOM 2286 C CA . ILE A 1 297 ? 24.749 -1.371 -14.725 1.00 90.06 297 ILE A CA 1
ATOM 2287 C C . ILE A 1 297 ? 24.814 -1.833 -16.187 1.00 90.06 297 ILE A C 1
ATOM 2289 O O . ILE A 1 297 ? 23.866 -1.509 -16.897 1.00 90.06 297 ILE A O 1
ATOM 2293 N N . PRO A 1 298 ? 25.819 -2.607 -16.649 1.00 91.62 298 PRO A N 1
ATOM 2294 C CA . PRO A 1 298 ? 25.895 -2.996 -18.060 1.00 91.62 298 PRO A CA 1
ATOM 2295 C C . PRO A 1 298 ? 24.666 -3.785 -18.528 1.00 91.62 298 PRO A C 1
ATOM 2297 O O . PRO A 1 298 ? 24.064 -3.463 -19.543 1.00 91.62 298 PRO A O 1
ATOM 2300 N N . VAL A 1 299 ? 24.216 -4.758 -17.730 1.00 93.19 299 VAL A N 1
ATOM 2301 C CA . VAL A 1 299 ? 23.048 -5.584 -18.080 1.00 93.19 299 VAL A CA 1
ATOM 2302 C C . VAL A 1 299 ? 21.757 -4.760 -18.057 1.00 93.19 299 VAL A C 1
ATOM 2304 O O . VAL A 1 299 ? 20.874 -4.956 -18.889 1.00 93.19 299 VAL A O 1
ATOM 2307 N N . ILE A 1 300 ? 21.626 -3.822 -17.113 1.00 94.25 300 ILE A N 1
ATOM 2308 C CA . ILE A 1 300 ? 20.498 -2.886 -17.099 1.00 94.25 300 ILE A CA 1
ATOM 2309 C C . ILE A 1 300 ? 20.544 -1.984 -18.336 1.00 94.25 300 ILE A C 1
ATOM 2311 O O . ILE A 1 300 ? 19.506 -1.801 -18.961 1.00 94.25 300 ILE A O 1
ATOM 2315 N N . GLN A 1 301 ? 21.712 -1.461 -18.719 1.00 94.38 301 GLN A N 1
ATOM 2316 C CA . GLN A 1 301 ? 21.877 -0.648 -19.928 1.00 94.38 301 GLN A CA 1
ATOM 2317 C C . GLN A 1 301 ? 21.406 -1.393 -21.177 1.00 94.38 301 GLN A C 1
ATOM 2319 O O . GLN A 1 301 ? 20.641 -0.811 -21.940 1.00 94.38 301 GLN A O 1
ATOM 2324 N N . ASP A 1 302 ? 21.748 -2.673 -21.330 1.00 95.25 302 ASP A N 1
ATOM 2325 C CA . ASP A 1 302 ? 21.277 -3.489 -22.457 1.00 95.25 302 ASP A CA 1
ATOM 2326 C C . ASP A 1 302 ? 19.739 -3.575 -22.501 1.00 95.25 302 ASP A C 1
ATOM 2328 O O . ASP A 1 302 ? 19.128 -3.369 -23.550 1.00 95.25 302 ASP A O 1
ATOM 2332 N N . ILE A 1 303 ? 19.091 -3.810 -21.351 1.00 96.50 303 ILE A N 1
ATOM 2333 C CA . ILE A 1 303 ? 17.619 -3.858 -21.249 1.00 96.50 303 ILE A CA 1
ATOM 2334 C C . ILE A 1 303 ? 16.998 -2.495 -21.585 1.00 96.50 303 ILE A C 1
ATOM 2336 O O . ILE A 1 303 ? 15.955 -2.429 -22.237 1.00 96.50 303 ILE A O 1
ATOM 2340 N N . LEU A 1 304 ? 17.606 -1.400 -21.120 1.00 95.56 304 LEU A N 1
ATOM 2341 C CA . LEU A 1 304 ? 17.108 -0.049 -21.376 1.00 95.56 304 LEU A CA 1
ATOM 2342 C C . LEU A 1 304 ? 17.311 0.373 -22.833 1.00 95.56 304 LEU A C 1
ATOM 2344 O O . LEU A 1 304 ? 16.446 1.043 -23.393 1.00 95.56 304 LEU A O 1
ATOM 2348 N N . GLU A 1 305 ? 18.429 -0.010 -23.444 1.00 95.19 305 GLU A N 1
ATOM 2349 C CA . GLU A 1 305 ? 18.710 0.241 -24.854 1.00 95.19 305 GLU A CA 1
ATOM 2350 C C . GLU A 1 305 ? 17.697 -0.479 -25.743 1.00 95.19 305 GLU A C 1
ATOM 2352 O O . GLU A 1 305 ? 17.080 0.158 -26.599 1.00 95.19 305 GLU A O 1
ATOM 2357 N N . ASP A 1 306 ? 17.444 -1.759 -25.473 1.00 95.25 306 ASP A N 1
ATOM 2358 C CA . ASP A 1 306 ? 16.382 -2.521 -26.125 1.00 95.25 306 ASP A CA 1
ATOM 2359 C C . ASP A 1 306 ? 15.015 -1.841 -25.935 1.00 95.25 306 ASP A C 1
ATOM 2361 O O . ASP A 1 306 ? 14.313 -1.566 -26.906 1.00 95.25 306 ASP A O 1
ATOM 2365 N N . ALA A 1 307 ? 14.673 -1.425 -24.710 1.00 94.50 307 ALA A N 1
ATOM 2366 C CA . ALA A 1 307 ? 13.431 -0.699 -24.443 1.00 94.50 307 ALA A CA 1
ATOM 2367 C C . ALA A 1 307 ? 13.295 0.596 -25.265 1.00 94.50 307 ALA A C 1
ATOM 2369 O O . ALA A 1 307 ? 12.186 0.955 -25.659 1.00 94.50 307 ALA A O 1
ATOM 2370 N N . VAL A 1 308 ? 14.389 1.312 -25.537 1.00 93.38 308 VAL A N 1
ATOM 2371 C CA . VAL A 1 308 ? 14.375 2.525 -26.371 1.00 93.38 308 VAL A CA 1
ATOM 2372 C C . VAL A 1 308 ? 14.229 2.179 -27.854 1.00 93.38 308 VAL A C 1
ATOM 2374 O O . VAL A 1 308 ? 13.418 2.809 -28.534 1.00 93.38 308 VAL A O 1
ATOM 2377 N N . LEU A 1 309 ? 14.986 1.198 -28.350 1.00 92.94 309 LEU A N 1
ATOM 2378 C CA . LEU A 1 309 ? 15.143 0.920 -29.783 1.00 92.94 309 LEU A CA 1
ATOM 2379 C C . LEU A 1 309 ? 14.086 -0.025 -30.376 1.00 92.94 309 LEU A C 1
ATOM 2381 O O . LEU A 1 309 ? 13.905 -0.024 -31.591 1.00 92.94 309 LEU A O 1
ATOM 2385 N N . ASP A 1 310 ? 13.368 -0.776 -29.541 1.00 92.06 310 ASP A N 1
ATOM 2386 C CA . ASP A 1 310 ? 12.383 -1.799 -29.934 1.00 92.06 310 ASP A CA 1
ATOM 2387 C C . ASP A 1 310 ? 11.189 -1.262 -30.753 1.00 92.06 310 ASP A C 1
ATOM 2389 O O . ASP A 1 310 ? 10.538 -2.012 -31.476 1.00 92.06 310 ASP A O 1
ATOM 2393 N N . SER A 1 311 ? 10.914 0.047 -30.715 1.00 87.31 311 SER A N 1
ATOM 2394 C CA . SER A 1 311 ? 9.843 0.636 -31.529 1.00 87.31 311 SER A CA 1
ATOM 2395 C C . SER A 1 311 ? 10.277 0.892 -32.975 1.00 87.31 311 SER A C 1
ATOM 2397 O O . SER A 1 311 ? 11.299 1.531 -33.230 1.00 87.31 311 SER A O 1
ATOM 2399 N N . SER A 1 312 ? 9.440 0.495 -33.938 1.00 85.69 312 SER A N 1
ATOM 2400 C CA . SER A 1 312 ? 9.612 0.868 -35.349 1.00 85.69 312 SER A CA 1
ATOM 2401 C C . SER A 1 312 ? 9.300 2.342 -35.631 1.00 85.69 312 SER A C 1
ATOM 2403 O O . SER A 1 312 ? 9.648 2.837 -36.700 1.00 85.69 312 SER A O 1
ATOM 2405 N N . ASP A 1 313 ? 8.618 3.036 -34.714 1.00 88.69 313 ASP A N 1
ATOM 2406 C CA . ASP A 1 313 ? 8.269 4.451 -34.848 1.00 88.69 313 ASP A CA 1
ATOM 2407 C C . ASP A 1 313 ? 9.414 5.356 -34.342 1.00 88.69 313 ASP A C 1
ATOM 2409 O O . ASP A 1 313 ? 9.690 5.377 -33.134 1.00 88.69 313 ASP A O 1
ATOM 2413 N N . PRO A 1 314 ? 10.060 6.152 -35.222 1.00 88.50 314 PRO A N 1
ATOM 2414 C CA . PRO A 1 314 ? 11.140 7.053 -34.828 1.00 88.50 314 PRO A CA 1
ATOM 2415 C C . PRO A 1 314 ? 10.722 8.079 -33.770 1.00 88.50 314 PRO A C 1
ATOM 2417 O O . PRO A 1 314 ? 11.543 8.456 -32.935 1.00 88.50 314 PRO A O 1
ATOM 2420 N N . PHE A 1 315 ? 9.456 8.514 -33.764 1.00 87.31 315 PHE A N 1
ATOM 2421 C CA . PHE A 1 315 ? 8.971 9.481 -32.781 1.00 87.31 315 PHE A CA 1
ATOM 2422 C C . PHE A 1 315 ? 8.932 8.875 -31.372 1.00 87.31 315 PHE A C 1
ATOM 2424 O O . PHE A 1 315 ? 9.430 9.473 -30.416 1.00 87.31 315 PHE A O 1
ATOM 2431 N N . THR A 1 316 ? 8.421 7.649 -31.246 1.00 88.00 316 THR A N 1
ATOM 2432 C CA . THR A 1 316 ? 8.447 6.885 -29.993 1.00 88.00 316 THR A CA 1
ATOM 2433 C C . THR A 1 316 ? 9.878 6.646 -29.509 1.00 88.00 316 THR A C 1
ATOM 2435 O O . THR A 1 316 ? 10.153 6.853 -28.324 1.00 88.00 316 THR A O 1
ATOM 2438 N N . ARG A 1 317 ? 10.810 6.271 -30.401 1.00 91.31 317 ARG A N 1
ATOM 2439 C CA . ARG A 1 317 ? 12.230 6.094 -30.037 1.00 91.31 317 ARG A CA 1
ATOM 2440 C C . ARG A 1 317 ? 12.854 7.386 -29.515 1.00 91.31 317 ARG A C 1
ATOM 2442 O O . ARG A 1 317 ? 13.461 7.373 -28.445 1.00 91.31 317 ARG A O 1
ATOM 2449 N N . ALA A 1 318 ? 12.657 8.500 -30.222 1.00 91.50 318 ALA A N 1
ATOM 2450 C CA . ALA A 1 318 ? 13.164 9.810 -29.817 1.00 91.50 318 ALA A CA 1
ATOM 2451 C C . ALA A 1 318 ? 12.619 10.229 -28.444 1.00 91.50 318 ALA A C 1
ATOM 2453 O O . ALA A 1 318 ? 13.382 10.641 -27.574 1.00 91.50 318 ALA A O 1
ATOM 2454 N N . ARG A 1 319 ? 11.317 10.034 -28.205 1.00 89.69 319 ARG A N 1
ATOM 2455 C CA . ARG A 1 319 ? 10.691 10.322 -26.909 1.00 89.69 319 ARG A CA 1
ATOM 2456 C C . ARG A 1 319 ? 11.252 9.454 -25.781 1.00 89.69 319 ARG A C 1
ATOM 2458 O O . ARG A 1 319 ? 11.531 9.957 -24.696 1.00 89.69 319 ARG A O 1
ATOM 2465 N N . ARG A 1 320 ? 11.420 8.146 -26.012 1.00 92.19 320 ARG A N 1
ATOM 2466 C CA . ARG A 1 320 ? 12.023 7.237 -25.023 1.00 92.19 320 ARG A CA 1
ATOM 2467 C C . ARG A 1 320 ? 13.456 7.658 -24.697 1.00 92.19 320 ARG A C 1
ATOM 2469 O O . ARG A 1 320 ? 13.817 7.721 -23.523 1.00 92.19 320 ARG A O 1
ATOM 2476 N N . HIS A 1 321 ? 14.243 7.991 -25.718 1.00 94.69 321 HIS A N 1
ATOM 2477 C CA . HIS A 1 321 ? 15.603 8.494 -25.544 1.00 94.69 321 HIS A CA 1
ATOM 2478 C C . HIS A 1 321 ? 15.643 9.806 -24.758 1.00 94.69 321 HIS A C 1
ATOM 2480 O O . HIS A 1 321 ? 16.440 9.916 -23.831 1.00 94.69 321 HIS A O 1
ATOM 2486 N N . GLU A 1 322 ? 14.744 10.752 -25.035 1.00 93.19 322 GLU A N 1
ATOM 2487 C CA . GLU A 1 322 ? 14.653 12.014 -24.295 1.00 93.19 322 GLU A CA 1
ATOM 2488 C C . GLU A 1 322 ? 14.398 11.778 -22.798 1.00 93.19 322 GLU A C 1
ATOM 2490 O O . GLU A 1 322 ? 15.113 12.326 -21.953 1.00 93.19 322 GLU A O 1
ATOM 2495 N N . THR A 1 323 ? 13.444 10.907 -22.443 1.00 93.00 323 THR A N 1
ATOM 2496 C CA . THR A 1 323 ? 13.183 10.557 -21.036 1.00 93.00 323 THR A CA 1
ATOM 2497 C C . THR A 1 323 ? 14.404 9.894 -20.381 1.00 93.00 323 THR A C 1
ATOM 2499 O O . THR A 1 323 ? 14.724 10.193 -19.222 1.00 93.00 323 THR A O 1
ATOM 2502 N N . LEU A 1 324 ? 15.111 9.010 -21.095 1.00 94.62 324 LEU A N 1
ATOM 2503 C CA . LEU A 1 324 ? 16.338 8.370 -20.606 1.00 94.62 324 LEU A CA 1
ATOM 2504 C C . LEU A 1 324 ? 17.450 9.404 -20.379 1.00 94.62 324 LEU A C 1
ATOM 2506 O O . LEU A 1 324 ? 18.028 9.459 -19.290 1.00 94.62 324 LEU A O 1
ATOM 2510 N N . ALA A 1 325 ? 17.704 10.265 -21.364 1.00 93.44 325 ALA A N 1
ATOM 2511 C CA . ALA A 1 325 ? 18.694 11.333 -21.292 1.00 93.44 325 ALA A CA 1
ATOM 2512 C C . ALA A 1 325 ? 18.407 12.284 -20.131 1.00 93.44 325 ALA A C 1
ATOM 2514 O O . ALA A 1 325 ? 19.297 12.564 -19.325 1.00 93.44 325 ALA A O 1
ATOM 2515 N N . TYR A 1 326 ? 17.154 12.707 -19.972 1.00 92.25 326 TYR A N 1
ATOM 2516 C CA . TYR A 1 326 ? 16.725 13.520 -18.840 1.00 92.25 326 TYR A CA 1
ATOM 2517 C C . TYR A 1 326 ? 17.027 12.846 -17.493 1.00 92.25 326 TYR A C 1
ATOM 2519 O O . TYR A 1 326 ? 17.548 13.482 -16.572 1.00 92.25 326 TYR A O 1
ATOM 2527 N N . THR A 1 327 ? 16.745 11.547 -17.381 1.00 91.44 327 THR A N 1
ATOM 2528 C CA . THR A 1 327 ? 16.966 10.769 -16.154 1.00 91.44 327 THR A CA 1
ATOM 2529 C C . THR A 1 327 ? 18.452 10.677 -15.805 1.00 91.44 327 THR A C 1
ATOM 2531 O O . THR A 1 327 ? 18.847 10.984 -14.677 1.00 91.44 327 THR A O 1
ATOM 2534 N N . VAL A 1 328 ? 19.299 10.342 -16.781 1.00 91.06 328 VAL A N 1
ATOM 2535 C CA . VAL A 1 328 ? 20.756 10.246 -16.601 1.00 91.06 328 VAL A CA 1
ATOM 2536 C C . VAL A 1 328 ? 21.375 11.606 -16.263 1.00 91.06 328 VAL A C 1
ATOM 2538 O O . VAL A 1 328 ? 22.212 11.703 -15.362 1.00 91.06 328 VAL A O 1
ATOM 2541 N N . MET A 1 329 ? 20.921 12.686 -16.903 1.00 89.81 329 MET A N 1
ATOM 2542 C CA . MET A 1 329 ? 21.403 14.044 -16.622 1.00 89.81 329 MET A CA 1
ATOM 2543 C C . MET A 1 329 ? 21.097 14.505 -15.192 1.00 89.81 329 MET A C 1
ATOM 2545 O O . MET A 1 329 ? 21.832 15.334 -14.643 1.00 89.81 329 MET A O 1
ATOM 2549 N N . ARG A 1 330 ? 20.061 13.944 -14.562 1.00 88.94 330 ARG A N 1
ATOM 2550 C CA . ARG A 1 330 ? 19.681 14.204 -13.165 1.00 88.94 330 ARG A CA 1
ATOM 2551 C C . ARG A 1 330 ? 20.262 13.203 -12.168 1.00 88.94 330 ARG A C 1
ATOM 2553 O O . ARG A 1 330 ? 19.987 13.335 -10.976 1.00 88.94 330 ARG A O 1
ATOM 2560 N N . CYS A 1 331 ? 21.079 12.249 -12.618 1.00 87.38 331 CYS A N 1
ATOM 2561 C CA . CYS A 1 331 ? 21.782 11.335 -11.727 1.00 87.38 331 CYS A CA 1
ATOM 2562 C C . CYS A 1 331 ? 22.643 12.136 -10.724 1.00 87.38 331 CYS A C 1
ATOM 2564 O O . CYS A 1 331 ? 23.461 12.960 -11.156 1.00 87.38 331 CYS A O 1
ATOM 2566 N N . PRO A 1 332 ? 22.461 11.934 -9.403 1.00 85.56 332 PRO A N 1
ATOM 2567 C CA . PRO A 1 332 ? 23.238 12.632 -8.381 1.00 85.56 332 PRO A CA 1
ATOM 2568 C C . PRO A 1 332 ? 24.633 12.021 -8.166 1.00 85.56 332 PRO A C 1
ATOM 2570 O O . PRO A 1 332 ? 25.478 12.649 -7.534 1.00 85.56 332 PRO A O 1
ATOM 2573 N N . ASP A 1 333 ? 24.884 10.808 -8.671 1.00 87.00 333 ASP A N 1
ATOM 2574 C CA . ASP A 1 333 ? 26.165 10.114 -8.535 1.00 87.00 333 ASP A CA 1
ATOM 2575 C C . ASP A 1 333 ? 27.175 10.628 -9.574 1.00 87.00 333 ASP A C 1
ATOM 2577 O O . ASP A 1 333 ? 27.157 10.238 -10.744 1.00 87.00 333 ASP A O 1
ATOM 2581 N N . TYR A 1 334 ? 28.081 11.503 -9.131 1.00 85.44 334 TYR A N 1
ATOM 2582 C CA . TYR A 1 334 ? 29.125 12.091 -9.974 1.00 85.44 334 TYR A CA 1
ATOM 2583 C C . TYR A 1 334 ? 30.141 11.078 -10.517 1.00 85.44 334 TYR A C 1
ATOM 2585 O O . TYR A 1 334 ? 30.779 11.373 -11.526 1.00 85.44 334 TYR A O 1
ATOM 2593 N N . ALA A 1 335 ? 30.303 9.910 -9.890 1.00 84.88 335 ALA A N 1
ATOM 2594 C CA . ALA A 1 335 ? 31.236 8.890 -10.362 1.00 84.88 335 ALA A CA 1
ATOM 2595 C C . ALA A 1 335 ? 30.646 8.098 -11.536 1.00 84.88 335 ALA A C 1
ATOM 2597 O O . ALA A 1 335 ? 31.341 7.820 -12.511 1.00 84.88 335 ALA A O 1
ATOM 2598 N N . ARG A 1 336 ? 29.350 7.772 -11.476 1.00 87.25 336 ARG A N 1
ATOM 2599 C CA . ARG A 1 336 ? 28.658 7.007 -12.531 1.00 87.25 336 ARG A CA 1
ATOM 2600 C C . ARG A 1 336 ? 28.174 7.877 -13.685 1.00 87.25 336 ARG A C 1
ATOM 2602 O O . ARG A 1 336 ? 28.126 7.420 -14.826 1.00 87.25 336 ARG A O 1
ATOM 2609 N N . LYS A 1 337 ? 27.816 9.131 -13.399 1.00 90.12 337 LYS A N 1
ATOM 2610 C CA . LYS A 1 337 ? 27.186 10.038 -14.365 1.00 90.12 337 LYS A CA 1
ATOM 2611 C C . LYS A 1 337 ? 27.965 10.199 -15.680 1.00 90.12 337 LYS A C 1
ATOM 2613 O O . LYS A 1 337 ? 27.312 10.086 -16.711 1.00 90.12 337 LYS A O 1
ATOM 2618 N N . PRO A 1 338 ? 29.298 10.415 -15.711 1.00 90.88 338 PRO A N 1
ATOM 2619 C CA . PRO A 1 338 ? 30.021 10.576 -16.977 1.00 90.88 338 PRO A CA 1
ATOM 2620 C C . PRO A 1 338 ? 29.883 9.362 -17.903 1.00 90.88 338 PRO A C 1
ATOM 2622 O O . PRO A 1 338 ? 29.569 9.526 -19.077 1.00 90.88 338 PRO A O 1
ATOM 2625 N N . MET A 1 339 ? 30.031 8.151 -17.355 1.00 89.81 339 MET A N 1
ATOM 2626 C CA . MET A 1 339 ? 29.885 6.891 -18.094 1.00 89.81 339 MET A CA 1
ATOM 2627 C C . MET A 1 339 ? 28.462 6.716 -18.638 1.00 89.81 339 MET A C 1
ATOM 2629 O O . MET A 1 339 ? 28.270 6.318 -19.782 1.00 89.81 339 MET A O 1
ATOM 2633 N N . MET A 1 340 ? 27.452 7.039 -17.828 1.00 90.75 340 MET A N 1
ATOM 2634 C CA . MET A 1 340 ? 26.053 6.937 -18.245 1.00 90.75 340 MET A CA 1
ATOM 2635 C C . MET A 1 340 ? 25.694 7.973 -19.319 1.00 90.75 340 MET A C 1
ATOM 2637 O O . MET A 1 340 ? 24.950 7.652 -20.241 1.00 90.75 340 MET A O 1
ATOM 2641 N N . VAL A 1 341 ? 26.204 9.206 -19.211 1.00 91.94 341 VAL A N 1
ATOM 2642 C CA . VAL A 1 341 ? 25.978 10.262 -20.212 1.00 91.94 341 VAL A CA 1
ATOM 2643 C C . VAL A 1 341 ? 26.609 9.876 -21.545 1.00 91.94 341 VAL A C 1
ATOM 2645 O O . VAL A 1 341 ? 25.939 9.986 -22.567 1.00 91.94 341 VAL A O 1
ATOM 2648 N N . ASP A 1 342 ? 27.855 9.396 -21.539 1.00 91.56 342 ASP A N 1
ATOM 2649 C CA . ASP A 1 342 ? 28.531 8.930 -22.755 1.00 91.56 342 ASP A CA 1
ATOM 2650 C C . ASP A 1 342 ? 27.737 7.805 -23.441 1.00 91.56 342 ASP A C 1
ATOM 2652 O O . ASP A 1 342 ? 27.416 7.905 -24.625 1.00 91.56 342 ASP A O 1
ATOM 2656 N N . TRP A 1 343 ? 27.291 6.803 -22.675 1.00 93.69 343 TRP A N 1
ATOM 2657 C CA . TRP A 1 343 ? 26.429 5.727 -23.180 1.00 93.69 343 TRP A CA 1
ATOM 2658 C C . TRP A 1 343 ? 25.137 6.248 -23.839 1.00 93.69 343 TRP A C 1
ATOM 2660 O O . TRP A 1 343 ? 24.838 5.892 -24.980 1.00 93.69 343 TRP A O 1
ATOM 2670 N N . VAL A 1 344 ? 24.397 7.149 -23.180 1.00 93.38 344 VAL A N 1
ATOM 2671 C CA . VAL A 1 344 ? 23.162 7.718 -23.756 1.00 93.38 344 VAL A CA 1
ATOM 2672 C C . VAL A 1 344 ? 23.437 8.539 -25.022 1.00 93.38 344 VAL A C 1
ATOM 2674 O O . VAL A 1 344 ? 22.625 8.531 -25.952 1.00 93.38 344 VAL A O 1
ATOM 2677 N N . MET A 1 345 ? 24.566 9.249 -25.090 1.00 90.06 345 MET A N 1
ATOM 2678 C CA . MET A 1 345 ? 24.945 10.014 -26.283 1.00 90.06 345 MET A CA 1
ATOM 2679 C C . MET A 1 345 ? 25.267 9.097 -27.464 1.00 90.06 345 MET 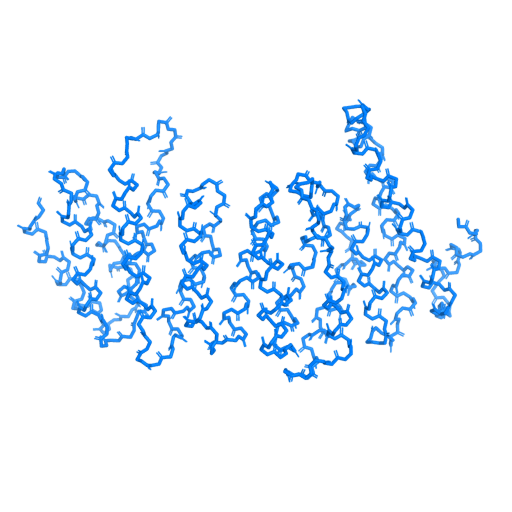A C 1
ATOM 2681 O O . MET A 1 345 ? 24.859 9.388 -28.589 1.00 90.06 345 MET A O 1
ATOM 2685 N N . GLN A 1 346 ? 25.925 7.963 -27.222 1.00 90.38 346 GLN A N 1
ATOM 2686 C CA . GLN A 1 346 ? 26.210 6.971 -28.262 1.00 90.38 346 GLN A CA 1
ATOM 2687 C C . GLN A 1 346 ? 24.926 6.358 -28.844 1.00 90.38 346 GLN A C 1
ATOM 2689 O O . GLN A 1 346 ? 24.855 6.128 -30.055 1.00 90.38 346 GLN A O 1
ATOM 2694 N N . MET A 1 347 ? 23.878 6.180 -28.030 1.00 88.31 347 MET A N 1
ATOM 2695 C CA . MET A 1 347 ? 22.569 5.702 -28.500 1.00 88.31 347 MET A CA 1
ATOM 2696 C C . MET A 1 347 ? 21.892 6.646 -29.501 1.00 88.31 347 MET A C 1
ATOM 2698 O O . MET A 1 347 ? 21.123 6.177 -30.334 1.00 88.31 347 MET A O 1
ATOM 2702 N N . ASN A 1 348 ? 22.193 7.950 -29.476 1.00 83.62 348 ASN A N 1
ATOM 2703 C CA . ASN A 1 348 ? 21.587 8.927 -30.390 1.00 83.62 348 ASN A CA 1
ATOM 2704 C C . ASN A 1 348 ? 21.875 8.608 -31.871 1.00 83.62 348 ASN A C 1
ATOM 2706 O O . ASN A 1 348 ? 21.087 8.933 -32.748 1.00 83.62 348 ASN A O 1
ATOM 2710 N N . SER A 1 349 ? 22.986 7.920 -32.155 1.00 85.06 349 SER A N 1
ATOM 2711 C CA . SER A 1 349 ? 23.332 7.464 -33.509 1.00 85.06 349 SER A CA 1
ATOM 2712 C C . SER A 1 349 ? 22.442 6.331 -34.047 1.00 85.06 349 SER A C 1
ATOM 2714 O O . SER A 1 349 ? 22.511 6.023 -35.236 1.00 85.06 349 SER A O 1
ATOM 2716 N N . LYS A 1 350 ? 21.637 5.702 -33.179 1.00 83.00 350 LYS A N 1
ATOM 2717 C CA . LYS A 1 350 ? 20.788 4.536 -33.477 1.00 83.00 350 LYS A CA 1
ATOM 2718 C C . LYS A 1 350 ? 19.287 4.870 -33.531 1.00 83.00 350 LYS A C 1
ATOM 2720 O O . LYS A 1 350 ? 18.492 3.979 -33.830 1.00 83.00 350 LYS A O 1
ATOM 2725 N N . LEU A 1 351 ? 18.900 6.107 -33.194 1.00 80.75 351 LEU A N 1
ATOM 2726 C CA . LEU A 1 351 ? 17.512 6.595 -33.244 1.00 80.75 351 LEU A CA 1
ATOM 2727 C C . LEU A 1 351 ? 17.089 6.872 -34.682 1.00 80.75 351 LEU A C 1
ATOM 2729 O O . LEU A 1 351 ? 15.924 6.525 -35.001 1.00 80.75 351 LEU A O 1
#

Foldseek 3Di:
DDPVLLVVLPDPPDQDALVPLLVVLLVVLVVVLVVVQPCCPDPCVVVVVVVCVPPVLVVLQVVLVSSLSSLCSNCPVPCQVCLLSLLSNCLSSLLSDDPDPSVVVSLVVLLVVLLPADFQACPPNLVSLLVSQDDDPDDPCQADSSNLSSLLSSLQSLLSNLRRHHPVCCVPRVLVSLVVQCSHPDLSSVVSSLVSVLSNCVSCVVCCLPRVLVVLLVLLVCPPPRRDLPSSLSSLLSCQQVPDPPDCSLVSLLQSLLVSLLVQVPDDDDPDDPDGSSLSSLLSNLLSLLRHDPVCNVVSLVSLLCSLQVDPDPVSNVVSLVSNLVNLVPRPDPVCSVVSNVSSVVSVVRD

Secondary structure (DSSP, 8-state):
--HHHHHHHH-SSS---HHHHHHHHHHHHHHHHHHHHHHHHSTTHHHHHHHIIIIIHHHHHHHHHHHHHHHHHHHTTTGGGGHHHHHHHHHHHGGG----HHHHHHHHHHHHHHHHSPTTS--HHHHHHHTTSPP--TTGGGT-HHHHHHHHHHHHHHHHHGGGS-HHHIIIIIHHHHHHHTT-SSHHHHHHHHHHHHHHHHH-GGGHHHHHHHHHHHHHHHTTTT--HHHHHHHHHHHHHSPPTT-THHHHHHHHHHHHHHHHHHSPP-TT-SS-THHHHHHHHHHHHHHS-GGGHHHHHHHHHHHHHT-S-HHHHHHHHHHHHHHHHT---TTTHHHHHHHHHHHGGG-

Organism: Ostreococcus lucimarinus (strain CCE9901) (NCBI:txid436017)

Radius of gyration: 24.79 Å; chains: 1; bounding box: 64×36×74 Å

pLDDT: mean 88.14, std 11.16, range [47.44, 98.5]